Protein AF-A0A942NT98-F1 (afdb_monomer_lite)

pLDDT: mean 73.36, std 12.98, range [47.97, 95.88]

Sequence (288 aa):
MRQLLLRPIIFVTLIMSLLVLGELMAIGRLTWQNHQRIQTIQTDIGKGHRLQETIFELLQLQSKIAIHQNDPAVTAEQIQELQSHLMDLLEHHDSSEFSVPLDLQNLQNKFSQAINGDARAMIDTVDLIQDLLDQQTDEEEKLLIGVENDSQLELQLAVILPLLLIWIGQYFFRNNVLEPLEALRVLLSGLAEGVKQPIQLSSPDPIINDLFERYNHLVEHLIELEQTHLNYTSRLESQVRQTSHKLLEQSQRLAKAERLAALTEMAASTAHELRNPLAVIQAALENM

Foldseek 3Di:
DVVVQCVVVCVLVVVLVVLVVVLVVLVVVVVVVVVVVVVVVVVLVVVLVVLVVVVVVLVVLVVVCVVVVPPVVPLPVSVVVSLVVLVVVVVPDDCVVAPDRDPVVLLSVLVVVVSVPPPVSVVVNVVVVVVSSVVRVVVVVVVVVVVVVVVVVSVCSSVVSVVVSVVSVVVCCCQQPVPLVVVVVVVVVCVVVVNLDQDPDDGPRSVSVVVSVVSNVVSVVVVVVVVVVVVVVVVVVVVVVVVVVVVVVVVVVVVVVVVVVVVVVVVVVVVVVVVVVVVVVVVVVVVD

Structure (mmCIF, N/CA/C/O backbone):
data_AF-A0A942NT98-F1
#
_entry.id   AF-A0A942NT98-F1
#
loop_
_atom_site.group_PDB
_atom_site.id
_atom_site.type_symbol
_atom_site.label_atom_id
_atom_site.label_alt_id
_atom_site.label_comp_id
_atom_site.label_asym_id
_atom_site.label_entity_id
_atom_site.label_seq_id
_atom_site.pdbx_PDB_ins_code
_atom_site.Cartn_x
_atom_site.Cartn_y
_atom_site.Cartn_z
_atom_site.occupancy
_atom_site.B_iso_or_equiv
_atom_site.auth_seq_id
_atom_site.auth_comp_id
_atom_site.auth_asym_id
_atom_site.auth_atom_id
_atom_site.pdbx_PDB_model_num
ATOM 1 N N . MET A 1 1 ? 10.784 -8.701 19.872 1.00 47.97 1 MET A N 1
ATOM 2 C CA . MET A 1 1 ? 9.461 -9.115 19.342 1.00 47.97 1 MET A CA 1
ATOM 3 C C . MET A 1 1 ? 8.856 -8.170 18.287 1.00 47.97 1 MET A C 1
ATOM 5 O O . MET A 1 1 ? 7.938 -8.595 17.607 1.00 47.97 1 MET A O 1
ATOM 9 N N . ARG A 1 2 ? 9.373 -6.947 18.047 1.00 48.22 2 ARG A N 1
ATOM 10 C CA . ARG A 1 2 ? 8.847 -6.031 17.001 1.00 48.22 2 ARG A CA 1
ATOM 11 C C . ARG A 1 2 ? 9.038 -6.490 15.540 1.00 48.22 2 ARG A C 1
ATOM 13 O O . ARG A 1 2 ? 8.315 -6.026 14.674 1.00 48.22 2 ARG A O 1
ATOM 20 N N . GLN A 1 3 ? 9.969 -7.406 15.257 1.00 50.16 3 GLN A N 1
ATOM 21 C CA . GLN A 1 3 ? 10.295 -7.829 13.881 1.00 50.16 3 GLN A CA 1
ATOM 22 C C . GLN A 1 3 ? 9.343 -8.885 13.286 1.00 50.16 3 GLN A C 1
ATOM 24 O O . GLN A 1 3 ? 9.381 -9.132 12.085 1.00 50.16 3 GLN A O 1
ATOM 29 N N . LEU A 1 4 ? 8.481 -9.507 14.099 1.00 48.78 4 LEU A N 1
ATOM 30 C CA . LEU A 1 4 ? 7.467 -10.452 13.608 1.00 48.78 4 LEU A CA 1
ATOM 31 C C . LEU A 1 4 ? 6.163 -9.747 13.202 1.00 48.78 4 LEU A C 1
ATOM 33 O O . LEU A 1 4 ? 5.438 -10.262 12.358 1.00 48.78 4 LEU A O 1
ATOM 37 N N . LEU A 1 5 ? 5.912 -8.552 13.751 1.00 50.50 5 LEU A N 1
ATOM 38 C CA . LEU A 1 5 ? 4.632 -7.839 13.659 1.00 50.50 5 LEU A CA 1
ATOM 39 C C . LEU A 1 5 ? 4.415 -7.078 12.345 1.00 50.50 5 LEU A C 1
ATOM 41 O O . LEU A 1 5 ? 3.318 -6.620 12.073 1.00 50.50 5 LEU A O 1
ATOM 45 N N . LEU A 1 6 ? 5.453 -6.925 11.529 1.00 56.75 6 LEU A N 1
ATOM 46 C CA . LEU A 1 6 ? 5.379 -6.159 10.285 1.00 56.75 6 LEU A CA 1
ATOM 47 C C . LEU A 1 6 ? 5.611 -7.029 9.048 1.00 56.75 6 LEU A C 1
ATOM 49 O O . LEU A 1 6 ? 5.709 -6.494 7.954 1.00 56.75 6 LEU A O 1
ATOM 53 N N . ARG A 1 7 ? 5.714 -8.358 9.185 1.00 64.56 7 ARG A N 1
ATOM 54 C CA . ARG A 1 7 ? 6.084 -9.244 8.067 1.00 64.56 7 ARG A CA 1
ATOM 55 C C . ARG A 1 7 ? 5.209 -9.080 6.815 1.00 64.56 7 ARG A C 1
ATOM 57 O O . ARG A 1 7 ? 5.801 -8.987 5.746 1.00 64.56 7 ARG A O 1
ATOM 64 N N . PRO A 1 8 ? 3.868 -8.989 6.902 1.00 65.62 8 PRO A N 1
ATOM 65 C CA . PRO A 1 8 ? 3.033 -8.838 5.709 1.00 65.62 8 PRO A CA 1
ATOM 66 C C . PRO A 1 8 ? 3.205 -7.460 5.059 1.00 65.62 8 PRO A C 1
ATOM 68 O O . PRO A 1 8 ? 3.390 -7.362 3.850 1.00 65.62 8 PRO A O 1
ATOM 71 N N . ILE A 1 9 ? 3.216 -6.398 5.871 1.00 68.81 9 ILE A N 1
ATOM 72 C CA . ILE A 1 9 ? 3.360 -5.017 5.395 1.00 68.81 9 ILE A CA 1
ATOM 73 C C . ILE A 1 9 ? 4.756 -4.790 4.817 1.00 68.81 9 ILE A C 1
ATOM 75 O O . ILE A 1 9 ? 4.865 -4.272 3.716 1.00 68.81 9 ILE A O 1
ATOM 79 N N . ILE A 1 10 ? 5.814 -5.216 5.514 1.00 69.19 10 ILE A N 1
ATOM 80 C CA . ILE A 1 10 ? 7.200 -5.136 5.031 1.00 69.19 10 ILE A CA 1
ATOM 81 C C . ILE A 1 10 ? 7.350 -5.917 3.736 1.00 69.19 10 ILE A C 1
ATOM 83 O O . ILE A 1 10 ? 8.013 -5.445 2.828 1.00 69.19 10 ILE A O 1
ATOM 87 N N . PHE A 1 11 ? 6.745 -7.099 3.625 1.00 71.38 11 PHE A N 1
ATOM 88 C CA . PHE A 1 11 ? 6.840 -7.888 2.404 1.00 71.38 11 PHE A CA 1
ATOM 89 C C . PHE A 1 11 ? 6.215 -7.157 1.211 1.00 71.38 11 PHE A C 1
ATOM 91 O O . PHE A 1 11 ? 6.837 -7.068 0.156 1.00 71.38 11 PHE A O 1
ATOM 98 N N . VAL A 1 12 ? 5.033 -6.563 1.389 1.00 71.56 12 VAL A N 1
ATOM 99 C CA . VAL A 1 12 ? 4.370 -5.809 0.318 1.00 71.56 12 VAL A CA 1
ATOM 100 C C . VAL A 1 12 ? 5.081 -4.494 0.022 1.00 71.56 12 VAL A C 1
ATOM 102 O O . VAL A 1 12 ? 5.281 -4.180 -1.146 1.00 71.56 12 VAL A O 1
ATOM 105 N N . THR A 1 13 ? 5.535 -3.741 1.026 1.00 75.25 13 THR A N 1
ATOM 106 C CA . THR A 1 13 ? 6.304 -2.511 0.782 1.00 75.25 13 THR A CA 1
ATOM 107 C C . THR A 1 13 ? 7.645 -2.804 0.119 1.00 75.25 13 THR A C 1
ATOM 109 O O . THR A 1 13 ? 8.069 -2.037 -0.739 1.00 75.25 13 THR A O 1
ATOM 112 N N . LEU A 1 14 ? 8.285 -3.929 0.441 1.00 80.81 14 LEU A N 1
ATOM 113 C CA . LEU A 1 14 ? 9.525 -4.375 -0.192 1.00 80.81 14 LEU A C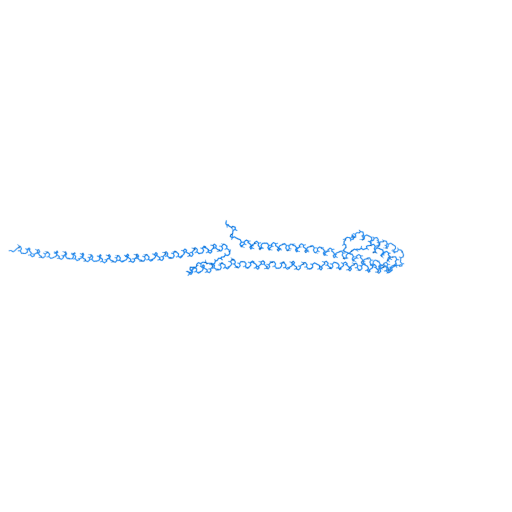A 1
ATOM 114 C C . LEU A 1 14 ? 9.275 -4.809 -1.640 1.00 80.81 14 LEU A C 1
ATOM 116 O O . LEU A 1 14 ? 10.033 -4.403 -2.514 1.00 80.81 14 LEU A O 1
ATOM 120 N N . ILE A 1 15 ? 8.183 -5.529 -1.923 1.00 80.00 15 ILE A N 1
ATOM 121 C CA . ILE A 1 15 ? 7.763 -5.849 -3.299 1.00 80.00 15 ILE A CA 1
ATOM 122 C C . ILE A 1 15 ? 7.471 -4.578 -4.098 1.00 80.00 15 ILE A C 1
ATOM 124 O O . ILE A 1 15 ? 7.988 -4.429 -5.200 1.00 80.00 15 ILE A O 1
ATOM 128 N N . MET A 1 16 ? 6.687 -3.648 -3.548 1.00 80.06 16 MET A N 1
ATOM 129 C CA . MET A 1 16 ? 6.363 -2.380 -4.210 1.00 80.06 16 MET A CA 1
ATOM 130 C C . MET A 1 16 ? 7.633 -1.554 -4.453 1.00 80.06 16 MET A C 1
ATOM 132 O O . MET A 1 16 ? 7.813 -0.996 -5.528 1.00 80.06 16 MET A O 1
ATOM 136 N N . SER A 1 17 ? 8.553 -1.514 -3.486 1.00 81.12 17 SER A N 1
ATOM 137 C CA . SER A 1 17 ? 9.817 -0.788 -3.618 1.00 81.12 17 SER A CA 1
ATOM 138 C C . SER A 1 17 ? 10.747 -1.432 -4.651 1.00 81.12 17 SER A C 1
ATOM 140 O O . SER A 1 17 ? 11.370 -0.710 -5.423 1.00 81.12 17 SER A O 1
ATOM 142 N N . LEU A 1 18 ? 10.795 -2.768 -4.721 1.00 83.00 18 LEU A N 1
ATOM 143 C CA . LEU A 1 18 ? 11.518 -3.508 -5.760 1.00 83.00 18 LEU A CA 1
ATOM 144 C C . LEU A 1 18 ? 10.931 -3.227 -7.152 1.00 83.00 18 LEU A C 1
ATOM 146 O O . LEU A 1 18 ? 11.677 -3.007 -8.101 1.00 83.00 18 LEU A O 1
ATOM 150 N N . LEU A 1 19 ? 9.601 -3.191 -7.258 1.00 80.12 19 LEU A N 1
ATOM 151 C CA . LEU A 1 19 ? 8.873 -2.862 -8.484 1.00 80.12 19 LEU A CA 1
ATOM 152 C C . LEU A 1 19 ? 9.184 -1.442 -8.975 1.00 80.12 19 LEU A C 1
ATOM 154 O O . LEU A 1 19 ? 9.534 -1.267 -10.138 1.00 80.12 19 LEU A O 1
ATOM 158 N N . VAL A 1 20 ? 9.133 -0.448 -8.083 1.00 82.94 20 VAL A N 1
ATOM 159 C CA . VAL A 1 20 ? 9.479 0.951 -8.402 1.00 82.94 20 VAL A CA 1
ATOM 160 C C . VAL A 1 20 ? 10.946 1.081 -8.821 1.00 82.94 20 VAL A C 1
ATOM 162 O O . VAL A 1 20 ? 11.269 1.812 -9.755 1.00 82.94 20 VAL A O 1
ATOM 165 N N . LEU A 1 21 ? 11.855 0.356 -8.162 1.00 83.44 21 LEU A N 1
ATOM 166 C CA . LEU A 1 21 ? 13.263 0.334 -8.559 1.00 83.44 21 LEU A CA 1
ATOM 167 C C . LEU A 1 21 ? 13.439 -0.266 -9.966 1.00 83.44 21 LEU A C 1
ATOM 169 O O . LEU A 1 21 ? 14.240 0.234 -10.756 1.00 83.44 21 LEU A O 1
ATOM 173 N N . GLY A 1 22 ? 12.663 -1.308 -10.279 1.00 79.75 22 GLY A N 1
ATOM 174 C CA . GLY A 1 22 ? 12.597 -1.919 -11.604 1.00 79.75 22 GLY A CA 1
ATOM 175 C C . GLY A 1 22 ? 12.122 -0.942 -12.681 1.00 79.75 22 GLY A C 1
ATOM 176 O O . GLY A 1 22 ? 12.755 -0.856 -13.731 1.00 79.75 22 GLY A O 1
ATOM 177 N N . GLU A 1 23 ? 11.080 -0.151 -12.405 1.00 78.88 23 GLU A N 1
ATOM 178 C CA . GLU A 1 23 ? 10.630 0.921 -13.308 1.00 78.88 23 GLU A CA 1
ATOM 179 C C . GLU A 1 23 ? 11.720 1.956 -13.565 1.00 78.88 23 GLU A C 1
ATOM 181 O O . GLU A 1 23 ? 11.989 2.300 -14.714 1.00 78.88 23 GLU A O 1
ATOM 186 N N . LEU A 1 24 ? 12.376 2.442 -12.509 1.00 80.31 24 LEU A N 1
ATOM 187 C CA . LEU A 1 24 ? 13.429 3.447 -12.643 1.00 80.31 24 LEU A CA 1
ATOM 188 C C . LEU A 1 24 ? 14.611 2.927 -13.467 1.00 80.31 24 LEU A C 1
ATOM 190 O O . LEU A 1 24 ? 15.153 3.665 -14.290 1.00 80.31 24 LEU A O 1
ATOM 194 N N . MET A 1 25 ? 14.985 1.655 -13.297 1.00 79.69 25 MET A N 1
ATOM 195 C CA . MET A 1 25 ? 15.989 1.016 -14.149 1.00 79.69 25 MET A CA 1
ATOM 196 C C . MET A 1 25 ? 15.526 0.895 -15.603 1.00 79.69 25 MET A C 1
ATOM 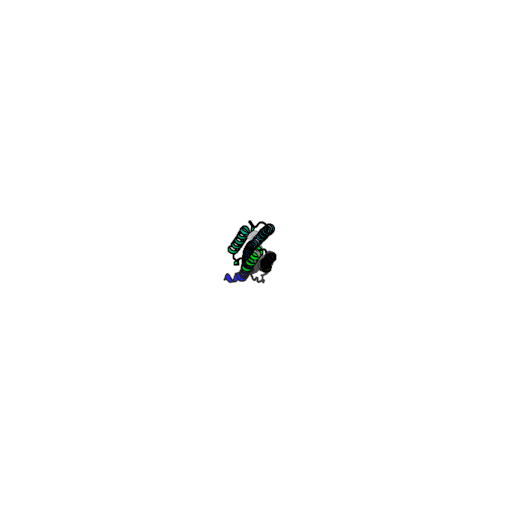198 O O . MET A 1 25 ? 16.317 1.175 -16.501 1.00 79.69 25 MET A O 1
ATOM 202 N N . ALA A 1 26 ? 14.271 0.510 -15.847 1.00 76.00 26 ALA A N 1
ATOM 203 C CA . ALA A 1 26 ? 13.724 0.396 -17.198 1.00 76.00 26 ALA A CA 1
ATOM 204 C C . ALA A 1 26 ? 13.704 1.756 -17.915 1.00 76.00 26 ALA A C 1
ATOM 206 O O . ALA A 1 26 ? 14.205 1.870 -19.031 1.00 76.00 26 ALA A O 1
ATOM 207 N N . ILE A 1 27 ? 13.222 2.808 -17.246 1.00 76.19 27 ILE A N 1
ATOM 208 C CA . ILE A 1 27 ? 13.210 4.183 -17.771 1.00 76.19 27 ILE A CA 1
ATOM 209 C C . ILE A 1 27 ? 14.640 4.691 -17.996 1.00 76.19 27 ILE A C 1
ATOM 211 O O . ILE A 1 27 ? 14.923 5.319 -19.019 1.00 76.19 27 ILE A O 1
ATOM 215 N N . GLY A 1 28 ? 15.562 4.401 -17.073 1.00 77.06 28 GLY A N 1
ATOM 216 C CA . GLY A 1 28 ? 16.974 4.767 -17.202 1.00 77.06 28 GLY A CA 1
ATOM 217 C C . GLY A 1 28 ? 17.658 4.079 -18.386 1.00 77.06 28 GLY A C 1
ATOM 218 O O . GLY A 1 28 ? 18.401 4.710 -19.136 1.00 77.06 28 GLY A O 1
ATOM 219 N N . ARG A 1 29 ? 17.363 2.794 -18.607 1.00 75.94 29 ARG A N 1
ATOM 220 C CA . ARG A 1 29 ? 17.866 2.035 -19.757 1.00 75.94 29 ARG A CA 1
ATOM 221 C C . ARG A 1 29 ? 17.295 2.568 -21.071 1.00 75.94 29 ARG A C 1
ATOM 223 O O . ARG A 1 29 ? 18.067 2.826 -21.989 1.00 75.94 29 ARG A O 1
ATOM 230 N N . LEU A 1 30 ? 15.985 2.812 -21.125 1.00 70.44 30 LEU A N 1
ATOM 231 C CA . LEU A 1 30 ? 15.293 3.392 -22.278 1.00 70.44 30 LEU A CA 1
ATOM 232 C C . LEU A 1 30 ? 15.871 4.754 -22.669 1.00 70.44 30 LEU A C 1
ATOM 234 O O . LEU A 1 30 ? 16.145 5.006 -23.838 1.00 70.44 30 LEU A O 1
ATOM 238 N N . THR A 1 31 ? 16.089 5.635 -21.694 1.00 72.38 31 THR A N 1
ATOM 239 C CA . THR A 1 31 ? 16.665 6.965 -21.945 1.00 72.38 31 THR A CA 1
ATOM 240 C C . THR A 1 31 ? 18.116 6.889 -22.413 1.00 72.38 31 THR A C 1
ATOM 242 O O . THR A 1 31 ? 18.482 7.605 -23.345 1.00 72.38 31 THR A O 1
ATOM 245 N N . TRP A 1 32 ? 18.922 5.987 -21.844 1.00 71.12 32 TRP A N 1
ATOM 246 C C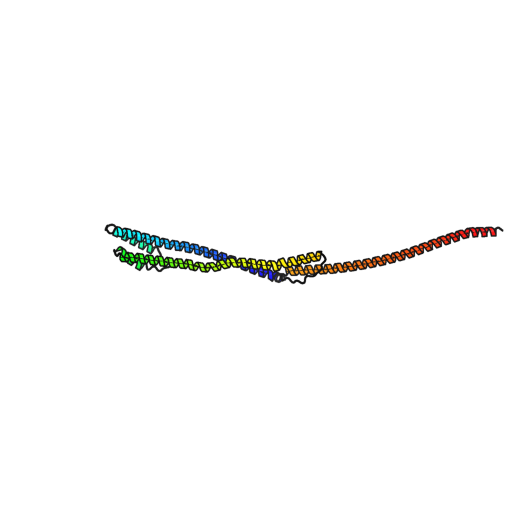A . TRP A 1 32 ? 20.291 5.739 -22.304 1.00 71.12 32 TRP A CA 1
ATOM 247 C C . TRP A 1 32 ? 20.330 5.204 -23.740 1.00 71.12 32 TRP A C 1
ATOM 249 O O . TRP A 1 32 ? 21.056 5.729 -24.583 1.00 71.12 32 TRP A O 1
ATOM 259 N N . GLN A 1 33 ? 19.518 4.190 -24.043 1.00 68.31 33 GLN A N 1
ATOM 260 C CA . GLN A 1 33 ? 19.471 3.573 -25.366 1.00 68.31 33 GLN A CA 1
ATOM 261 C C . GLN A 1 33 ? 18.907 4.532 -26.418 1.00 68.31 33 GLN A C 1
ATOM 263 O O . GLN A 1 33 ? 19.436 4.602 -27.522 1.00 68.31 33 GLN A O 1
ATOM 268 N N . ASN A 1 34 ? 17.888 5.323 -26.078 1.00 64.00 34 ASN A N 1
ATOM 269 C CA . ASN A 1 34 ? 17.338 6.336 -26.975 1.00 64.00 34 ASN A CA 1
ATOM 270 C C . ASN A 1 34 ? 18.363 7.439 -27.298 1.00 64.00 34 ASN A C 1
ATOM 272 O O . ASN A 1 34 ? 18.459 7.879 -28.440 1.00 64.00 34 ASN A O 1
ATOM 276 N N . HIS A 1 35 ? 19.186 7.849 -26.326 1.00 66.88 35 HIS A N 1
ATOM 277 C CA . HIS A 1 35 ? 20.252 8.823 -26.575 1.00 66.88 35 HIS A CA 1
ATOM 278 C C . HIS A 1 35 ? 21.329 8.280 -27.525 1.00 66.88 35 HIS A C 1
ATOM 280 O O . HIS A 1 35 ? 21.735 8.982 -28.450 1.00 66.88 35 HIS A O 1
ATOM 286 N N . GLN A 1 36 ? 21.733 7.018 -27.341 1.00 63.44 36 GLN A N 1
ATOM 287 C CA . GLN A 1 36 ? 22.663 6.337 -28.248 1.00 63.44 36 GLN A CA 1
ATOM 288 C C . GLN A 1 36 ? 22.078 6.215 -29.664 1.00 63.44 36 GLN A C 1
ATOM 290 O O . GLN A 1 36 ? 22.755 6.544 -30.631 1.00 63.44 36 GLN A O 1
ATOM 295 N N . ARG A 1 37 ? 20.793 5.847 -29.791 1.00 63.62 37 ARG A N 1
ATOM 296 C CA . ARG A 1 37 ? 20.088 5.754 -31.084 1.00 63.62 37 ARG A CA 1
ATOM 297 C C . ARG A 1 37 ? 20.101 7.072 -31.856 1.00 63.62 37 ARG A C 1
ATOM 299 O O . ARG A 1 37 ? 20.391 7.070 -33.046 1.00 63.62 37 ARG A O 1
ATOM 306 N N . ILE A 1 38 ? 19.816 8.195 -31.192 1.00 61.66 38 ILE A N 1
ATOM 307 C CA . ILE A 1 38 ? 19.819 9.516 -31.844 1.00 61.66 38 ILE A CA 1
ATOM 308 C C . ILE A 1 38 ? 21.225 9.871 -32.346 1.00 61.66 38 ILE A C 1
ATOM 310 O O . ILE A 1 38 ? 21.360 10.401 -33.445 1.00 61.66 38 ILE A O 1
ATOM 314 N N . GLN A 1 39 ? 22.268 9.548 -31.575 1.00 59.34 39 GLN A N 1
ATOM 315 C CA . GLN A 1 39 ? 23.651 9.814 -31.974 1.00 59.34 39 GLN A CA 1
ATOM 316 C C . GLN A 1 39 ? 24.100 8.951 -33.160 1.00 59.34 39 GLN A C 1
ATOM 318 O O . GLN A 1 39 ? 24.692 9.495 -34.092 1.00 59.34 39 GLN A O 1
ATOM 323 N N . THR A 1 40 ? 23.789 7.650 -33.170 1.00 59.53 40 THR A N 1
ATOM 324 C CA . THR A 1 40 ? 24.103 6.760 -34.303 1.00 59.53 40 THR A CA 1
ATOM 325 C C . THR A 1 40 ? 23.400 7.218 -35.580 1.00 59.53 40 THR A C 1
ATOM 327 O O . THR A 1 40 ? 24.059 7.434 -36.590 1.00 59.53 40 THR A O 1
ATOM 330 N N . ILE A 1 41 ? 22.095 7.502 -35.515 1.00 58.84 41 ILE A N 1
ATOM 331 C CA . ILE A 1 41 ? 21.308 7.955 -36.675 1.00 58.84 41 ILE A CA 1
ATOM 332 C C . ILE A 1 41 ? 21.817 9.301 -37.209 1.00 58.84 41 ILE A C 1
ATOM 334 O O . ILE A 1 41 ? 21.934 9.487 -38.417 1.00 58.84 41 ILE A O 1
ATOM 338 N N . GLN A 1 42 ? 22.158 10.245 -36.326 1.00 55.81 42 GLN A N 1
ATOM 339 C CA . GLN A 1 42 ? 22.686 11.544 -36.748 1.00 55.81 42 GLN A CA 1
ATOM 340 C C . GLN A 1 42 ? 24.073 11.430 -37.400 1.00 55.81 42 GLN A C 1
ATOM 342 O O . GLN A 1 42 ? 24.404 12.226 -38.280 1.00 55.81 42 GLN A O 1
ATOM 347 N N . THR A 1 43 ? 24.883 10.465 -36.965 1.00 54.53 43 THR A N 1
ATOM 348 C CA . THR A 1 43 ? 26.248 10.284 -37.467 1.00 54.53 43 THR A CA 1
ATOM 349 C C . THR A 1 43 ? 26.258 9.505 -38.783 1.00 54.53 43 THR A C 1
ATOM 351 O O . THR A 1 43 ? 26.964 9.915 -39.699 1.00 54.53 43 THR A O 1
ATOM 354 N N . ASP A 1 44 ? 25.436 8.463 -38.922 1.00 56.50 44 ASP A N 1
ATOM 355 C CA . ASP A 1 44 ? 25.417 7.612 -40.121 1.00 56.50 44 ASP A CA 1
ATOM 356 C C . ASP A 1 44 ? 24.706 8.289 -41.307 1.00 56.50 44 ASP A C 1
ATOM 358 O O . ASP A 1 44 ? 25.287 8.374 -42.389 1.00 56.50 44 ASP A O 1
ATOM 362 N N . ILE A 1 45 ? 23.557 8.951 -41.092 1.00 56.12 45 ILE A N 1
ATOM 363 C CA . ILE A 1 45 ? 22.890 9.755 -42.144 1.00 56.12 45 ILE A CA 1
ATOM 364 C C . ILE A 1 45 ? 23.803 10.894 -42.634 1.00 56.12 45 ILE A C 1
ATOM 366 O O . ILE A 1 45 ? 23.812 11.252 -43.814 1.00 56.12 45 ILE A O 1
ATOM 370 N N . GLY A 1 46 ? 24.609 11.466 -41.731 1.00 56.03 46 GLY A N 1
ATOM 371 C CA . GLY A 1 46 ? 25.583 12.503 -42.072 1.00 56.03 46 GLY A CA 1
ATOM 372 C C . GLY A 1 46 ? 26.746 12.000 -42.936 1.00 56.03 46 GLY A C 1
ATOM 373 O O . GLY A 1 46 ? 27.299 12.778 -43.714 1.00 56.03 46 GLY A O 1
ATOM 374 N N . LYS A 1 47 ? 27.112 10.718 -42.825 1.00 58.31 47 LYS A N 1
ATOM 375 C CA . LYS A 1 47 ? 28.189 10.089 -43.605 1.00 58.31 47 LYS A CA 1
ATOM 376 C C . LYS A 1 47 ? 27.721 9.683 -45.001 1.00 58.31 47 LYS A C 1
ATOM 378 O O . LYS A 1 47 ? 28.401 10.013 -45.972 1.00 58.31 47 LYS A O 1
ATOM 383 N N . GLY A 1 48 ? 26.543 9.064 -45.117 1.00 58.25 48 GLY A N 1
ATOM 384 C CA . GLY A 1 48 ? 25.959 8.679 -46.409 1.00 58.25 48 GLY A CA 1
ATOM 385 C C . GLY A 1 48 ? 25.752 9.875 -47.348 1.00 58.25 48 GLY A C 1
ATOM 386 O O . GLY A 1 48 ? 26.148 9.836 -48.513 1.00 58.25 48 GLY A O 1
ATOM 387 N N . HIS A 1 49 ? 25.242 10.997 -46.826 1.00 57.94 49 HIS A N 1
ATOM 388 C CA . HIS A 1 49 ? 25.049 12.209 -47.630 1.00 57.94 49 HIS A CA 1
ATOM 389 C C . HIS A 1 49 ? 26.349 12.838 -48.135 1.00 57.94 49 HIS A C 1
ATOM 391 O O . HIS A 1 49 ? 26.381 13.337 -49.257 1.00 57.94 49 HIS A O 1
ATOM 397 N N . ARG A 1 50 ? 27.426 12.792 -47.346 1.00 61.88 50 ARG A N 1
ATOM 398 C CA . ARG A 1 50 ? 28.730 13.325 -47.760 1.00 61.88 50 ARG A CA 1
ATOM 399 C C . ARG A 1 50 ? 29.348 12.502 -48.882 1.00 61.88 50 ARG A C 1
ATOM 401 O O . ARG A 1 50 ? 29.835 13.080 -49.848 1.00 61.88 50 ARG A O 1
ATOM 408 N N . LEU A 1 51 ? 29.263 11.174 -48.790 1.00 60.94 51 LEU A N 1
ATOM 409 C CA . LEU A 1 51 ? 29.724 10.283 -49.853 1.00 60.94 51 LEU A CA 1
ATOM 410 C C . LEU A 1 51 ? 28.945 10.540 -51.155 1.00 60.94 51 LEU A C 1
ATOM 412 O O . LEU A 1 51 ? 29.544 10.691 -52.219 1.00 60.94 51 LEU A O 1
ATOM 416 N N . GLN A 1 52 ? 27.618 10.664 -51.060 1.00 60.12 52 GLN A N 1
ATOM 417 C CA . GLN A 1 52 ? 26.754 10.961 -52.202 1.00 60.12 52 GLN A CA 1
ATOM 418 C C . GLN A 1 52 ? 27.067 12.327 -52.844 1.00 60.12 52 GLN A C 1
ATOM 420 O O . GLN A 1 52 ? 27.099 12.428 -54.070 1.00 60.12 52 GLN A O 1
ATOM 425 N N . GLU A 1 53 ? 27.319 13.365 -52.040 1.00 63.09 53 GLU A N 1
ATOM 426 C CA . GLU A 1 53 ? 27.697 14.703 -52.516 1.00 63.09 53 GLU A CA 1
ATOM 427 C C . GLU A 1 53 ? 29.039 14.667 -53.259 1.00 63.09 53 GLU A C 1
ATOM 429 O O . GLU A 1 53 ? 29.125 15.125 -54.397 1.00 63.09 53 GLU A O 1
ATOM 434 N N . THR A 1 54 ? 30.048 14.008 -52.684 1.00 61.53 54 THR A N 1
ATOM 435 C CA . THR A 1 54 ? 31.366 13.833 -53.312 1.00 61.53 54 THR A CA 1
ATOM 436 C C . THR A 1 54 ? 31.282 13.066 -54.634 1.00 61.53 54 THR A C 1
ATOM 438 O O . THR A 1 54 ? 31.868 13.472 -55.637 1.00 61.53 54 THR A O 1
ATOM 441 N N . ILE A 1 55 ? 30.514 11.976 -54.681 1.00 62.66 55 ILE A N 1
ATOM 442 C CA . ILE A 1 55 ? 30.294 11.203 -55.911 1.00 62.66 55 ILE A CA 1
ATOM 443 C C . ILE A 1 55 ? 29.606 12.057 -56.980 1.00 62.66 55 ILE A C 1
ATOM 445 O O . ILE A 1 55 ? 29.999 12.033 -58.147 1.00 62.66 55 ILE A O 1
ATOM 449 N N . PHE A 1 56 ? 28.580 12.820 -56.601 1.00 64.19 56 PHE A N 1
ATOM 450 C CA . PHE A 1 56 ? 27.841 13.660 -57.538 1.00 64.19 56 PHE A CA 1
ATOM 451 C C . PHE A 1 56 ? 28.711 14.792 -58.101 1.00 64.19 56 PHE A C 1
ATOM 453 O O . PHE A 1 56 ? 28.666 15.061 -59.304 1.00 64.19 56 PHE A O 1
ATOM 460 N N . GLU A 1 57 ? 29.556 15.405 -57.270 1.00 64.88 57 GLU A N 1
ATOM 461 C CA . GLU A 1 57 ? 30.551 16.389 -57.702 1.00 64.88 57 GLU A CA 1
ATOM 462 C C . GLU A 1 57 ? 31.558 15.788 -58.693 1.00 64.88 57 GLU A C 1
ATOM 464 O O . GLU A 1 57 ? 31.830 16.396 -59.735 1.00 64.88 57 GLU A O 1
ATOM 469 N N . LEU A 1 58 ? 32.042 14.566 -58.439 1.00 61.94 58 LEU A N 1
ATOM 470 C CA . LEU A 1 58 ? 32.933 13.844 -59.355 1.00 61.94 58 LEU A CA 1
ATOM 471 C C . LEU A 1 58 ? 32.263 13.575 -60.712 1.00 61.94 58 LEU A C 1
ATOM 473 O O . LEU A 1 58 ? 32.863 13.844 -61.757 1.00 61.94 58 LEU A O 1
ATOM 477 N N . LEU A 1 59 ? 31.004 13.124 -60.723 1.00 63.16 59 LEU A N 1
ATOM 478 C CA . LEU A 1 59 ? 30.239 12.904 -61.958 1.00 63.16 59 LEU A CA 1
ATOM 479 C C . LEU A 1 59 ? 29.974 14.207 -62.719 1.00 63.16 59 LEU A C 1
ATOM 481 O O . LEU A 1 59 ? 30.040 14.244 -63.951 1.00 63.16 59 LEU A O 1
ATOM 485 N N . GLN A 1 60 ? 29.708 15.301 -62.004 1.00 65.12 60 GLN A N 1
ATOM 486 C CA . GLN A 1 60 ? 29.475 16.607 -62.609 1.00 65.12 60 GLN A CA 1
ATOM 487 C C . GLN A 1 60 ? 30.754 17.193 -63.225 1.00 65.12 60 GLN A C 1
ATOM 489 O O . GLN A 1 60 ? 30.703 17.770 -64.317 1.00 65.12 60 GLN A O 1
ATOM 494 N N . LEU A 1 61 ? 31.901 17.038 -62.561 1.00 60.88 61 LEU A N 1
ATOM 495 C CA . LEU A 1 61 ? 33.207 17.441 -63.087 1.00 60.88 61 LEU A CA 1
ATOM 496 C C . LEU A 1 61 ? 33.599 16.601 -64.306 1.00 60.88 61 LEU A C 1
ATOM 498 O O . LEU A 1 61 ? 34.003 17.157 -65.327 1.00 60.88 61 LEU A O 1
ATOM 502 N N . GLN A 1 62 ? 33.383 15.286 -64.260 1.00 58.62 62 GLN A N 1
ATOM 503 C CA . GLN A 1 62 ? 33.643 14.405 -65.397 1.00 58.62 62 GLN A CA 1
ATOM 504 C C . GLN A 1 62 ? 32.737 14.722 -66.595 1.00 58.62 62 GLN A C 1
ATOM 506 O O . GLN A 1 62 ? 33.210 14.768 -67.729 1.00 58.62 62 GLN A O 1
ATOM 511 N N . SER A 1 63 ? 31.455 15.015 -66.361 1.00 60.75 63 SER A N 1
ATOM 512 C CA . SER A 1 63 ? 30.528 15.475 -67.403 1.00 60.75 63 SER A CA 1
ATOM 513 C C . SER A 1 63 ? 31.011 16.776 -68.060 1.00 60.75 63 SER A C 1
ATOM 515 O O . SER A 1 63 ? 31.021 16.891 -69.288 1.00 60.75 63 SER A O 1
ATOM 517 N N . LYS A 1 64 ? 31.518 17.737 -67.272 1.00 62.00 64 LYS A N 1
ATOM 518 C CA . LYS A 1 64 ? 32.128 18.968 -67.808 1.00 62.00 64 LYS A CA 1
ATOM 519 C C . LYS A 1 64 ? 33.361 18.680 -68.671 1.00 62.00 64 LYS A C 1
ATOM 521 O O . LYS A 1 64 ? 33.495 19.313 -69.718 1.00 62.00 64 LYS A O 1
ATOM 526 N N . ILE A 1 65 ? 34.212 17.729 -68.278 1.00 59.94 65 ILE A N 1
ATOM 527 C CA . ILE A 1 65 ? 35.394 17.306 -69.052 1.00 59.94 65 ILE A CA 1
ATOM 528 C C . ILE A 1 65 ? 34.975 16.601 -70.350 1.00 59.94 65 ILE A C 1
ATOM 530 O O . ILE A 1 65 ? 35.506 16.913 -71.414 1.00 59.94 65 ILE A O 1
ATOM 534 N N . ALA A 1 66 ? 33.975 15.714 -70.300 1.00 59.94 66 ALA A N 1
ATOM 535 C CA . ALA A 1 66 ? 33.429 15.041 -71.481 1.00 59.94 66 ALA A CA 1
ATOM 536 C C . ALA A 1 66 ? 32.874 16.043 -72.514 1.00 59.94 66 ALA A C 1
ATOM 538 O O . ALA A 1 66 ? 33.058 15.865 -73.716 1.00 59.94 66 ALA A O 1
ATOM 539 N N . ILE A 1 67 ? 32.257 17.135 -72.050 1.00 58.91 67 ILE A N 1
ATOM 540 C CA . ILE A 1 67 ? 31.748 18.220 -72.904 1.00 58.91 67 ILE A CA 1
ATOM 541 C C . ILE A 1 67 ? 32.889 19.066 -73.510 1.00 58.91 67 ILE A C 1
ATOM 543 O O . ILE A 1 67 ? 32.736 19.591 -74.613 1.00 58.91 67 ILE A O 1
ATOM 547 N N . HIS A 1 68 ? 34.040 19.172 -72.835 1.00 55.38 68 HIS A N 1
ATOM 548 C CA . HIS A 1 68 ? 35.203 19.968 -73.264 1.00 55.38 68 HIS A CA 1
ATOM 549 C C . HIS A 1 68 ? 36.337 19.137 -73.900 1.00 55.38 68 HIS A C 1
ATOM 551 O O . HIS A 1 68 ? 37.442 19.651 -74.067 1.00 55.38 68 HIS A O 1
ATOM 557 N N . GLN A 1 69 ? 36.075 17.896 -74.339 1.00 52.75 69 GLN A N 1
ATOM 558 C CA . GLN A 1 69 ? 37.048 16.974 -74.969 1.00 52.75 69 GLN A CA 1
ATOM 559 C C . GLN A 1 69 ? 37.845 17.543 -76.165 1.00 52.75 69 GLN A C 1
ATOM 561 O O . GLN A 1 69 ? 38.816 16.929 -76.600 1.00 52.75 69 GLN A O 1
ATOM 566 N N . ASN A 1 70 ? 37.456 18.701 -76.704 1.00 50.72 70 ASN A N 1
ATOM 567 C CA . ASN A 1 70 ? 38.113 19.357 -77.835 1.00 50.72 70 ASN A CA 1
ATOM 568 C C . ASN A 1 70 ? 39.185 20.395 -77.451 1.00 50.72 70 ASN A C 1
ATOM 570 O O . ASN A 1 70 ? 39.774 20.975 -78.363 1.00 50.72 70 ASN A O 1
ATOM 574 N N . ASP A 1 71 ? 39.450 20.643 -76.162 1.00 52.94 71 ASP A N 1
ATOM 575 C CA . ASP A 1 71 ? 40.462 21.617 -75.727 1.00 52.94 71 ASP A CA 1
ATOM 576 C C . ASP A 1 71 ? 41.687 20.932 -75.072 1.00 52.94 71 ASP A C 1
ATOM 578 O O . ASP A 1 71 ? 41.693 20.652 -73.869 1.00 52.94 71 ASP A O 1
ATOM 582 N N . PRO A 1 72 ? 42.748 20.618 -75.845 1.00 52.88 72 PRO A N 1
ATOM 583 C CA . PRO A 1 72 ? 43.860 19.776 -75.394 1.00 52.88 72 PRO A CA 1
ATOM 584 C C . PRO A 1 72 ? 44.744 20.415 -74.311 1.00 52.88 72 PRO A C 1
ATOM 586 O O . PRO A 1 72 ? 45.539 19.710 -73.692 1.00 52.88 72 PRO A O 1
ATOM 589 N N . ALA A 1 73 ? 44.623 21.725 -74.068 1.00 51.41 73 ALA A N 1
ATOM 590 C CA . ALA A 1 73 ? 45.374 22.425 -73.024 1.00 51.41 73 ALA A CA 1
ATOM 591 C C . ALA A 1 73 ? 44.729 22.310 -71.631 1.00 51.41 73 ALA A C 1
ATOM 593 O O . ALA A 1 73 ? 45.404 22.522 -70.629 1.00 51.41 73 ALA A O 1
ATOM 594 N N . VAL A 1 74 ? 43.442 21.960 -71.565 1.00 52.66 74 VAL A N 1
ATOM 595 C CA . VAL A 1 74 ? 42.632 22.029 -70.340 1.00 52.66 74 VAL A CA 1
ATOM 596 C C . VAL A 1 74 ? 42.451 20.648 -69.697 1.00 52.66 74 VAL A C 1
ATOM 598 O O . VAL A 1 74 ? 42.344 20.528 -68.480 1.00 52.66 74 VAL A O 1
ATOM 601 N N . THR A 1 75 ? 42.515 19.580 -70.493 1.00 59.00 75 THR A N 1
ATOM 602 C CA . THR A 1 75 ? 42.320 18.203 -70.024 1.00 59.00 75 THR A CA 1
ATOM 603 C C . THR A 1 75 ? 43.421 17.701 -69.091 1.00 59.00 75 THR A C 1
ATOM 605 O O . THR A 1 75 ? 43.105 17.110 -68.071 1.00 59.00 75 THR A O 1
ATOM 608 N N . ALA A 1 76 ? 44.707 17.920 -69.381 1.00 58.25 76 ALA A N 1
ATOM 609 C CA . ALA A 1 76 ? 45.777 17.288 -68.596 1.00 58.25 76 ALA A CA 1
ATOM 610 C C . ALA A 1 76 ? 45.876 17.830 -67.156 1.00 58.25 76 ALA A C 1
ATOM 612 O O . ALA A 1 76 ? 46.074 17.058 -66.222 1.00 58.25 76 ALA A O 1
ATOM 613 N N . GLU A 1 77 ? 45.699 19.142 -66.974 1.00 59.75 77 GLU A N 1
ATOM 614 C CA . GLU A 1 77 ? 45.776 19.795 -65.661 1.00 59.75 77 GLU A CA 1
ATOM 615 C C . GLU A 1 77 ? 44.541 19.475 -64.804 1.00 59.75 77 GLU A C 1
ATOM 617 O O . GLU A 1 77 ? 44.682 19.088 -63.647 1.00 59.75 77 GLU A O 1
ATOM 622 N N . GLN A 1 78 ? 43.341 19.496 -65.397 1.00 60.72 78 GLN A N 1
ATOM 623 C CA . GLN A 1 78 ? 42.095 19.136 -64.705 1.00 60.72 78 GLN A CA 1
ATOM 624 C C . GLN A 1 78 ? 42.008 17.643 -64.368 1.00 60.72 78 GLN A C 1
ATOM 626 O O . GLN A 1 78 ? 41.444 17.276 -63.341 1.00 60.72 78 GLN A O 1
ATOM 631 N N . ILE A 1 79 ? 42.580 16.769 -65.203 1.00 58.50 79 ILE A N 1
ATOM 632 C CA . ILE A 1 79 ? 42.672 15.329 -64.922 1.00 58.50 79 ILE A CA 1
ATOM 633 C C . ILE A 1 79 ? 43.611 15.071 -63.739 1.00 58.50 79 ILE A C 1
ATOM 635 O O . ILE A 1 79 ? 43.286 14.266 -62.866 1.00 58.50 79 ILE A O 1
ATOM 639 N N . GLN A 1 80 ? 44.749 15.770 -63.686 1.00 62.59 80 GLN A N 1
ATOM 640 C CA . GLN A 1 80 ? 45.684 15.682 -62.566 1.00 62.59 80 GLN A CA 1
ATOM 641 C C . GLN A 1 80 ? 45.040 16.198 -61.269 1.00 62.59 80 GLN A C 1
ATOM 643 O O . GLN A 1 80 ? 45.188 15.568 -60.222 1.00 62.59 80 GLN A O 1
ATOM 648 N N . GLU A 1 81 ? 44.290 17.302 -61.343 1.00 64.56 81 GLU A N 1
ATOM 649 C CA . GLU A 1 81 ? 43.537 17.864 -60.218 1.00 64.56 81 GLU A CA 1
ATOM 650 C C . GLU A 1 81 ? 42.467 16.879 -59.721 1.00 64.56 81 GLU A C 1
ATOM 652 O O . GLU A 1 81 ? 42.431 16.572 -58.532 1.00 64.56 81 GLU A O 1
ATOM 657 N N . LEU A 1 82 ? 41.689 16.273 -60.624 1.00 61.78 82 LEU A N 1
ATOM 658 C CA . LEU A 1 82 ? 40.655 15.284 -60.295 1.00 61.78 82 LEU A CA 1
ATOM 659 C C . LEU A 1 82 ? 41.239 14.014 -59.661 1.00 61.78 82 LEU A C 1
ATOM 661 O O . LEU A 1 82 ? 40.710 13.515 -58.669 1.00 61.78 82 LEU A O 1
ATOM 665 N N . GLN A 1 83 ? 42.348 13.502 -60.202 1.00 61.56 83 GLN A N 1
ATOM 666 C CA . GLN A 1 83 ? 43.047 12.352 -59.632 1.00 61.56 83 GLN A CA 1
ATOM 667 C C . GLN A 1 83 ? 43.623 12.682 -58.251 1.00 61.56 83 GLN A C 1
ATOM 669 O O . GLN A 1 83 ? 43.542 11.851 -57.349 1.00 61.56 83 GLN A O 1
ATOM 674 N N . SER A 1 84 ? 44.174 13.887 -58.072 1.00 66.06 84 SER A N 1
ATOM 675 C CA . SER A 1 84 ? 44.698 14.337 -56.781 1.00 66.06 84 SER A CA 1
ATOM 676 C C . SER A 1 84 ? 43.593 14.511 -55.742 1.00 66.06 84 SER A C 1
ATOM 678 O O . SER A 1 84 ? 43.774 14.097 -54.604 1.00 66.06 84 SER A O 1
ATOM 680 N N . HIS A 1 85 ? 42.429 15.025 -56.146 1.00 65.06 85 HIS A N 1
ATOM 681 C CA . HIS A 1 85 ? 41.288 15.235 -55.262 1.00 65.06 85 HIS A CA 1
ATOM 682 C C . HIS A 1 85 ? 40.653 13.906 -54.846 1.00 65.06 85 HIS A C 1
ATOM 684 O O . HIS A 1 85 ? 40.337 13.712 -53.680 1.00 65.06 85 HIS A O 1
ATOM 690 N N . LEU A 1 86 ? 40.541 12.947 -55.772 1.00 63.41 86 LEU A N 1
ATOM 691 C CA . LEU A 1 86 ? 40.091 11.589 -55.462 1.00 63.41 86 LEU A CA 1
ATOM 692 C C . LEU A 1 86 ? 41.080 10.888 -54.518 1.00 63.41 86 LEU A C 1
ATOM 694 O O . LEU A 1 86 ? 40.658 10.254 -53.557 1.00 63.41 86 LEU A O 1
ATOM 698 N N . MET A 1 87 ? 42.388 11.036 -54.750 1.00 62.00 87 MET A N 1
ATOM 699 C CA . MET A 1 87 ? 43.409 10.463 -53.870 1.00 62.00 87 MET A CA 1
ATOM 700 C C . MET A 1 87 ? 43.372 11.087 -52.470 1.00 62.00 87 MET A C 1
ATOM 702 O O . MET A 1 87 ? 43.430 10.353 -51.493 1.00 62.00 87 MET A O 1
ATOM 706 N N . ASP A 1 88 ? 43.201 12.407 -52.374 1.00 65.44 88 ASP A N 1
ATOM 707 C CA . ASP A 1 88 ? 43.069 13.134 -51.105 1.00 65.44 88 ASP A CA 1
ATOM 708 C C . ASP A 1 88 ? 41.814 12.701 -50.332 1.00 65.44 88 ASP A C 1
ATOM 710 O O . ASP A 1 88 ? 41.871 12.455 -49.127 1.00 65.44 88 ASP A O 1
ATOM 714 N N . LEU A 1 89 ? 40.695 12.513 -51.038 1.00 60.47 89 LEU A N 1
ATOM 715 C CA . LEU A 1 89 ? 39.446 12.012 -50.465 1.00 60.47 89 LEU A CA 1
ATOM 716 C C . LEU A 1 89 ? 39.573 10.573 -49.953 1.00 60.47 89 LEU A C 1
ATOM 718 O O . LEU A 1 89 ? 39.068 10.277 -48.872 1.00 60.47 89 LEU A O 1
ATOM 722 N N . LEU A 1 90 ? 40.257 9.698 -50.699 1.00 57.44 90 LEU A N 1
ATOM 723 C CA . LEU A 1 90 ? 40.489 8.302 -50.316 1.00 57.44 90 LEU A CA 1
ATOM 724 C C . LEU A 1 90 ? 41.544 8.137 -49.217 1.00 57.44 90 LEU A C 1
ATOM 726 O O . LEU A 1 90 ? 41.467 7.188 -48.445 1.00 57.44 90 LEU A O 1
ATOM 730 N N . GLU A 1 91 ? 42.528 9.031 -49.138 1.00 61.59 91 GLU A N 1
ATOM 731 C CA . GLU A 1 91 ? 43.562 9.007 -48.098 1.00 61.59 91 GLU A CA 1
ATOM 732 C C . GLU A 1 91 ? 43.027 9.543 -46.759 1.00 61.59 91 GLU A C 1
ATOM 734 O O . GLU A 1 91 ? 43.436 9.074 -45.697 1.00 61.59 91 GLU A O 1
ATOM 739 N N . HIS A 1 92 ? 42.065 10.474 -46.802 1.00 56.03 92 HIS A N 1
ATOM 740 C CA . HIS A 1 92 ? 41.415 11.026 -45.609 1.00 56.03 92 HIS A CA 1
ATOM 741 C C . HIS A 1 92 ? 40.174 10.250 -45.138 1.00 56.03 92 HIS A C 1
ATOM 743 O O . HIS A 1 92 ? 39.801 10.399 -43.973 1.00 56.03 92 HIS A O 1
ATOM 749 N N . HIS A 1 93 ? 39.534 9.438 -45.988 1.00 57.78 93 HIS A N 1
ATOM 750 C CA . HIS A 1 93 ? 38.427 8.565 -45.577 1.00 57.78 93 HIS A CA 1
ATOM 751 C C . HIS A 1 93 ? 38.930 7.153 -45.288 1.00 57.78 93 HIS A C 1
ATOM 753 O O . HIS A 1 93 ? 39.175 6.353 -46.190 1.00 57.78 93 HIS A O 1
ATOM 759 N N . ASP A 1 94 ? 39.062 6.837 -44.001 1.00 55.38 94 ASP A N 1
ATOM 760 C CA . ASP A 1 94 ? 39.440 5.506 -43.551 1.00 55.38 94 ASP A CA 1
ATOM 761 C C . ASP A 1 94 ? 38.357 4.487 -43.953 1.00 55.38 94 ASP A C 1
ATOM 763 O O . ASP A 1 94 ? 37.186 4.609 -43.591 1.00 55.38 94 ASP A O 1
ATOM 767 N N . SER A 1 95 ? 38.756 3.450 -44.692 1.00 53.09 95 SER A N 1
ATOM 768 C CA . SER A 1 95 ? 37.901 2.330 -45.126 1.00 53.09 95 SER A CA 1
ATOM 769 C C . SER A 1 95 ? 37.170 1.606 -43.981 1.00 53.09 95 SER A C 1
ATOM 771 O O . SER A 1 95 ? 36.275 0.803 -44.231 1.00 53.09 95 SER A O 1
ATOM 773 N N . SER A 1 96 ? 37.543 1.892 -42.730 1.00 51.59 96 SER A N 1
ATOM 774 C CA . SER A 1 96 ? 36.904 1.405 -41.508 1.00 51.59 96 SER A CA 1
ATOM 775 C C . SER A 1 96 ? 35.578 2.105 -41.159 1.00 51.59 96 SER A C 1
ATOM 777 O O . SER A 1 96 ? 34.842 1.601 -40.309 1.00 51.59 96 SER A O 1
ATOM 779 N N . GLU A 1 97 ? 35.248 3.235 -41.799 1.00 52.25 97 GLU A N 1
ATOM 780 C CA . GLU A 1 97 ? 34.017 3.993 -41.522 1.00 52.25 97 GLU A CA 1
ATOM 781 C C . GLU A 1 97 ? 32.779 3.510 -42.292 1.00 52.25 97 GLU A C 1
ATOM 783 O O . GLU A 1 97 ? 31.666 3.893 -41.925 1.00 52.25 97 GLU A O 1
ATOM 788 N N . PHE A 1 98 ? 32.946 2.659 -43.310 1.00 54.75 98 PHE A N 1
ATOM 789 C CA . PHE A 1 98 ? 31.850 2.127 -44.122 1.00 54.75 98 PHE A CA 1
ATOM 790 C C . PHE A 1 98 ? 31.541 0.673 -43.757 1.00 54.75 98 PHE A C 1
ATOM 792 O O . PHE A 1 98 ? 32.434 -0.155 -43.593 1.00 54.75 98 PHE A O 1
ATOM 799 N N . SER A 1 99 ? 30.253 0.338 -43.655 1.00 52.22 99 SER A N 1
ATOM 800 C CA . SER A 1 99 ? 29.807 -1.033 -43.363 1.00 52.22 99 SER A CA 1
ATOM 801 C C . SER A 1 99 ? 29.991 -1.992 -44.547 1.00 52.22 99 SER A C 1
ATOM 803 O O . SER A 1 99 ? 30.043 -3.206 -44.352 1.00 52.22 99 SER A O 1
ATOM 805 N N . VAL A 1 100 ? 30.125 -1.458 -45.766 1.00 58.12 100 VAL A N 1
ATOM 806 C CA . VAL A 1 100 ? 30.382 -2.223 -46.993 1.00 58.12 100 VAL A CA 1
ATOM 807 C C . VAL A 1 100 ? 31.885 -2.188 -47.301 1.00 58.12 100 VAL A C 1
ATOM 809 O O . VAL A 1 100 ? 32.465 -1.102 -47.329 1.00 58.12 100 VAL A O 1
ATOM 812 N N . PRO A 1 101 ? 32.546 -3.336 -47.549 1.00 57.75 101 PRO A N 1
ATOM 813 C CA . PRO A 1 101 ? 33.957 -3.358 -47.917 1.00 57.75 101 PRO A CA 1
ATOM 814 C C . PRO A 1 101 ? 34.146 -2.727 -49.303 1.00 57.75 101 PRO A C 1
ATOM 816 O O . PRO A 1 101 ? 33.916 -3.373 -50.325 1.00 57.75 101 PRO A O 1
ATOM 819 N N . LEU A 1 102 ? 34.561 -1.459 -49.346 1.00 59.72 102 LEU A N 1
ATOM 820 C CA . LEU A 1 102 ? 34.912 -0.791 -50.597 1.00 59.72 102 LEU A CA 1
ATOM 821 C C . LEU A 1 102 ? 36.212 -1.382 -51.165 1.00 59.72 102 LEU A C 1
ATOM 823 O O . LEU A 1 102 ? 37.289 -1.223 -50.588 1.00 59.72 102 LEU A O 1
ATOM 827 N N . ASP A 1 103 ? 36.136 -2.003 -52.344 1.00 65.06 103 ASP A N 1
ATOM 828 C CA . ASP A 1 103 ? 37.313 -2.332 -53.156 1.00 65.06 103 ASP A CA 1
ATOM 829 C C . ASP A 1 103 ? 37.807 -1.068 -53.881 1.00 65.06 103 ASP A C 1
ATOM 831 O O . ASP A 1 103 ? 37.564 -0.836 -55.071 1.00 65.06 103 ASP A O 1
ATOM 835 N N . LEU A 1 104 ? 38.488 -0.214 -53.113 1.00 60.84 104 LEU A N 1
ATOM 836 C CA . LEU A 1 104 ? 39.038 1.070 -53.557 1.00 60.84 104 LEU A CA 1
ATOM 837 C C . LEU A 1 104 ? 39.969 0.928 -54.768 1.00 60.84 104 LEU A C 1
ATOM 839 O O . LEU A 1 104 ? 40.065 1.827 -55.605 1.00 60.84 104 LEU A O 1
ATOM 843 N N . GLN A 1 105 ? 40.625 -0.224 -54.895 1.00 62.81 105 GLN A N 1
ATOM 844 C CA . GLN A 1 105 ? 41.594 -0.479 -55.948 1.00 62.81 105 GLN A CA 1
ATOM 845 C C . GLN A 1 105 ? 40.912 -0.747 -57.296 1.00 62.81 105 GLN A C 1
ATOM 847 O O . GLN A 1 105 ? 41.397 -0.309 -58.343 1.00 62.81 105 GLN A O 1
ATOM 852 N N . ASN A 1 106 ? 39.755 -1.410 -57.287 1.00 69.31 106 ASN A N 1
ATOM 853 C CA . ASN A 1 106 ? 38.939 -1.615 -58.483 1.00 69.31 106 ASN A CA 1
ATOM 854 C C . ASN A 1 106 ? 38.301 -0.300 -58.967 1.00 69.31 106 ASN A C 1
ATOM 856 O O . ASN A 1 106 ? 38.339 0.002 -60.164 1.00 69.31 106 ASN A O 1
ATOM 860 N N . LEU A 1 107 ? 37.816 0.531 -58.038 1.00 65.69 107 LEU A N 1
ATOM 861 C CA . LEU A 1 107 ? 37.240 1.845 -58.347 1.00 65.69 107 LEU A CA 1
ATOM 862 C C . LEU A 1 107 ? 38.285 2.778 -58.980 1.00 65.69 107 LEU A C 1
ATOM 864 O O . LEU A 1 107 ? 38.036 3.359 -60.037 1.00 65.69 107 LEU A O 1
ATOM 868 N N . GLN A 1 108 ? 39.494 2.839 -58.414 1.00 64.38 108 GLN A N 1
ATOM 869 C CA . GLN A 1 108 ? 40.596 3.645 -58.950 1.00 64.38 108 GLN A CA 1
ATOM 870 C C . GLN A 1 108 ? 41.021 3.206 -60.361 1.00 64.38 108 GLN A C 1
ATOM 872 O O . GLN A 1 108 ? 41.267 4.043 -61.238 1.00 64.38 108 GLN A O 1
ATOM 877 N N . ASN A 1 109 ? 41.080 1.894 -60.606 1.00 68.88 109 ASN A N 1
ATOM 878 C CA . ASN A 1 109 ? 41.451 1.341 -61.907 1.00 68.88 109 ASN A CA 1
ATOM 879 C C . ASN A 1 109 ? 40.395 1.640 -62.981 1.00 68.88 109 ASN A C 1
ATOM 881 O O . ASN A 1 109 ? 40.746 2.083 -64.077 1.00 68.88 109 ASN A O 1
ATOM 885 N N . LYS A 1 110 ? 39.108 1.448 -62.668 1.00 67.75 110 LYS A N 1
ATOM 886 C CA . LYS A 1 110 ? 38.004 1.735 -63.597 1.00 67.75 110 LYS A CA 1
ATOM 887 C C . LYS A 1 110 ? 37.863 3.234 -63.877 1.00 67.75 110 LYS A C 1
ATOM 889 O O . LYS A 1 110 ? 37.672 3.619 -65.028 1.00 67.75 110 LYS A O 1
ATOM 894 N N . PHE A 1 111 ? 38.070 4.084 -62.872 1.00 65.06 111 PHE A N 1
ATOM 895 C CA . PHE A 1 111 ? 38.057 5.539 -63.038 1.00 65.06 111 PHE A CA 1
ATOM 896 C C . PHE A 1 111 ? 39.210 6.030 -63.924 1.00 65.06 111 PHE A C 1
ATOM 898 O O . PHE A 1 111 ? 39.008 6.825 -64.841 1.00 65.06 111 PHE A O 1
ATOM 905 N N . SER A 1 112 ? 40.412 5.476 -63.736 1.00 65.50 112 SER A N 1
ATOM 906 C CA . SER A 1 112 ? 41.568 5.780 -64.590 1.00 65.50 112 SER A CA 1
ATOM 907 C C . SER A 1 112 ? 41.333 5.368 -66.051 1.00 65.50 112 SER A C 1
ATOM 909 O O . SER A 1 112 ? 41.794 6.041 -66.972 1.00 65.50 112 SER A O 1
ATOM 911 N N . GLN A 1 113 ? 40.596 4.280 -66.295 1.00 68.75 113 GLN A N 1
ATOM 912 C CA . GLN A 1 113 ? 40.211 3.850 -67.647 1.00 68.75 113 GLN A CA 1
ATOM 913 C C . GLN A 1 113 ? 39.127 4.752 -68.259 1.00 68.75 113 GLN A C 1
ATOM 915 O O . GLN A 1 113 ? 39.223 5.097 -69.437 1.00 68.75 113 GLN A O 1
ATOM 920 N N . ALA A 1 114 ? 38.159 5.205 -67.458 1.00 64.00 114 ALA A N 1
ATOM 921 C CA . ALA A 1 114 ? 37.112 6.133 -67.885 1.00 64.00 114 ALA A CA 1
ATOM 922 C C . ALA A 1 114 ? 37.678 7.498 -68.319 1.00 64.00 114 ALA A C 1
ATOM 924 O O . ALA A 1 114 ? 37.264 8.057 -69.334 1.00 64.00 114 ALA A O 1
ATOM 925 N N . ILE A 1 115 ? 38.675 8.012 -67.591 1.00 61.06 115 ILE A N 1
ATOM 926 C CA . ILE A 1 115 ? 39.384 9.258 -67.925 1.00 61.06 115 ILE A CA 1
ATOM 927 C C . ILE A 1 115 ? 40.153 9.140 -69.250 1.00 61.06 115 ILE A C 1
ATOM 929 O O . ILE A 1 115 ? 40.201 10.092 -70.025 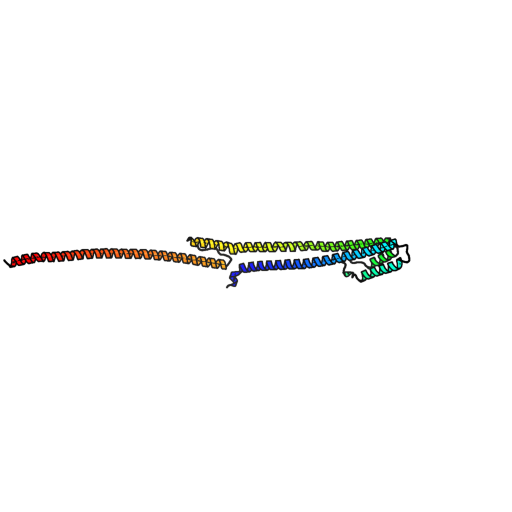1.00 61.06 115 ILE A O 1
ATOM 933 N N . ASN A 1 116 ? 40.714 7.966 -69.548 1.00 66.50 116 ASN A N 1
ATOM 934 C CA . ASN A 1 116 ? 41.472 7.708 -70.778 1.00 66.50 116 ASN A CA 1
ATOM 935 C C . ASN A 1 116 ? 40.592 7.546 -72.039 1.00 66.50 116 ASN A C 1
ATOM 937 O O . ASN A 1 116 ? 41.092 7.144 -73.091 1.00 66.50 116 ASN A O 1
ATOM 941 N N . GLY A 1 117 ? 39.299 7.881 -71.961 1.00 59.81 117 GLY A N 1
ATOM 942 C CA . GLY A 1 117 ? 38.387 7.938 -73.107 1.00 59.81 117 GLY A CA 1
ATOM 943 C C . GLY A 1 117 ? 37.547 6.680 -73.330 1.00 59.81 117 GLY A C 1
ATOM 944 O O . GLY A 1 117 ? 36.865 6.585 -74.351 1.00 59.81 117 GLY A O 1
ATOM 945 N N . ASP A 1 118 ? 37.559 5.722 -72.399 1.00 68.94 118 ASP A N 1
ATOM 946 C CA . ASP A 1 118 ? 36.671 4.562 -72.463 1.00 68.94 118 ASP A CA 1
ATOM 947 C C . ASP A 1 118 ? 35.288 4.898 -71.881 1.00 68.94 118 ASP A C 1
ATOM 949 O O . ASP A 1 118 ? 35.051 4.862 -70.672 1.00 68.94 118 ASP A O 1
ATOM 953 N N . ALA A 1 119 ? 34.346 5.212 -72.772 1.00 63.50 119 ALA A N 1
ATOM 954 C CA . ALA A 1 119 ? 32.963 5.505 -72.407 1.00 63.50 119 ALA A CA 1
ATOM 955 C C . ALA A 1 119 ? 32.247 4.326 -71.715 1.00 63.50 119 ALA A C 1
ATOM 957 O O . ALA A 1 119 ? 31.283 4.559 -70.988 1.00 63.50 119 ALA A O 1
ATOM 958 N N . ARG A 1 120 ? 32.692 3.070 -71.903 1.00 69.25 120 ARG A N 1
ATOM 959 C CA . ARG A 1 120 ? 32.131 1.918 -71.172 1.00 69.25 120 ARG A CA 1
ATOM 960 C C . ARG A 1 120 ? 32.658 1.843 -69.753 1.00 69.25 120 ARG A C 1
ATOM 962 O O . ARG A 1 120 ? 31.866 1.638 -68.844 1.00 69.25 120 ARG A O 1
ATOM 969 N N . ALA A 1 121 ? 33.954 2.077 -69.560 1.00 67.00 121 ALA A N 1
ATOM 970 C CA . ALA A 1 121 ? 34.527 2.147 -68.220 1.00 67.00 121 ALA A CA 1
ATOM 971 C C . ALA A 1 121 ? 33.840 3.231 -67.367 1.00 67.00 121 ALA A C 1
ATOM 973 O O . ALA A 1 121 ? 33.682 3.046 -66.167 1.00 67.00 121 ALA A O 1
ATOM 974 N N . MET A 1 122 ? 33.367 4.318 -67.992 1.00 62.81 122 MET A N 1
ATOM 975 C CA . MET A 1 122 ? 32.599 5.376 -67.326 1.00 62.81 122 MET A CA 1
ATOM 976 C C . MET A 1 122 ? 31.216 4.912 -66.841 1.00 62.81 122 MET A C 1
ATOM 978 O O . MET A 1 122 ? 30.836 5.201 -65.708 1.00 62.81 122 MET A O 1
ATOM 982 N N . ILE A 1 123 ? 30.474 4.175 -67.669 1.00 69.31 123 ILE A N 1
ATOM 983 C CA . ILE A 1 123 ? 29.173 3.612 -67.271 1.00 69.31 123 ILE A CA 1
ATOM 984 C C . ILE A 1 123 ? 29.380 2.585 -66.152 1.00 69.31 123 ILE A C 1
ATOM 986 O O . ILE A 1 123 ? 28.721 2.666 -65.123 1.00 69.31 123 ILE A O 1
ATOM 990 N N . ASP A 1 124 ? 30.387 1.721 -66.288 1.00 71.38 124 ASP A N 1
ATOM 991 C CA . ASP A 1 124 ? 30.738 0.731 -65.270 1.00 71.38 124 ASP A CA 1
ATOM 992 C C . ASP A 1 124 ? 31.118 1.365 -63.920 1.00 71.38 124 ASP A C 1
ATOM 994 O O . ASP A 1 124 ? 30.855 0.772 -62.875 1.00 71.38 124 ASP A O 1
ATOM 998 N N . THR A 1 125 ? 31.768 2.538 -63.909 1.00 67.06 125 THR A N 1
ATOM 999 C CA . THR A 1 125 ? 32.061 3.251 -62.653 1.00 67.06 125 THR A CA 1
ATOM 1000 C C . THR A 1 125 ? 30.809 3.813 -61.999 1.00 67.06 125 THR A C 1
ATOM 1002 O O . THR A 1 125 ? 30.700 3.750 -60.780 1.00 67.06 125 THR A O 1
ATOM 1005 N N . VAL A 1 126 ? 29.866 4.340 -62.785 1.00 69.38 126 VAL A N 1
ATOM 1006 C CA . VAL A 1 126 ? 28.599 4.873 -62.262 1.00 69.38 126 VAL A CA 1
ATOM 1007 C C . VAL A 1 126 ? 27.749 3.744 -61.693 1.00 69.38 126 VAL A C 1
ATOM 1009 O O . VAL A 1 126 ? 27.270 3.871 -60.571 1.00 69.38 126 VAL A O 1
ATOM 1012 N N . ASP A 1 127 ? 27.632 2.632 -62.420 1.00 73.31 127 ASP A N 1
ATOM 1013 C CA . ASP A 1 127 ? 26.864 1.461 -61.991 1.00 73.31 127 ASP A CA 1
ATOM 1014 C C . ASP A 1 127 ? 27.450 0.848 -60.712 1.00 73.31 127 ASP A C 1
ATOM 1016 O O . ASP A 1 127 ? 26.710 0.534 -59.784 1.00 73.31 127 ASP A O 1
ATOM 1020 N N . LEU A 1 128 ? 28.781 0.738 -60.615 1.00 71.50 128 LEU A N 1
ATOM 1021 C CA . LEU A 1 128 ? 29.445 0.236 -59.409 1.00 71.50 128 LEU A CA 1
ATOM 1022 C C . LEU A 1 128 ? 29.208 1.150 -58.201 1.00 71.50 128 LEU A C 1
ATOM 1024 O O . LEU A 1 128 ? 29.028 0.672 -57.086 1.00 71.50 128 LEU A O 1
ATOM 1028 N N . ILE A 1 129 ? 29.221 2.466 -58.411 1.00 69.38 129 ILE A N 1
ATOM 1029 C CA . ILE A 1 129 ? 28.963 3.430 -57.344 1.00 69.38 129 ILE A CA 1
ATOM 1030 C C . ILE A 1 129 ? 27.489 3.397 -56.919 1.00 69.38 129 ILE A C 1
ATOM 1032 O O . ILE A 1 129 ? 27.202 3.472 -55.727 1.00 69.38 129 ILE A O 1
ATOM 1036 N N . GLN A 1 130 ? 26.564 3.259 -57.869 1.00 71.56 130 GLN A N 1
ATOM 1037 C CA . GLN A 1 130 ? 25.140 3.142 -57.577 1.00 71.56 130 GLN A CA 1
ATOM 1038 C C . GLN A 1 130 ? 24.837 1.872 -56.770 1.00 71.56 130 GLN A C 1
ATOM 1040 O O . GLN A 1 130 ? 24.163 1.960 -55.751 1.00 71.56 130 GLN A O 1
ATOM 1045 N N . ASP A 1 131 ? 25.418 0.733 -57.154 1.00 73.69 131 ASP A N 1
ATOM 1046 C CA . ASP A 1 131 ? 25.278 -0.544 -56.438 1.00 73.69 131 ASP A CA 1
ATOM 1047 C C . ASP A 1 131 ? 25.835 -0.464 -55.004 1.00 73.69 131 ASP A C 1
ATOM 1049 O O . ASP A 1 131 ? 25.215 -0.941 -54.055 1.00 73.69 131 ASP A O 1
ATOM 1053 N N . LEU A 1 132 ? 26.968 0.224 -54.813 1.00 70.69 132 LEU A N 1
ATOM 1054 C CA . LEU A 1 132 ? 27.542 0.459 -53.484 1.00 70.69 132 LEU A CA 1
ATOM 1055 C C . LEU A 1 132 ? 26.664 1.362 -52.605 1.00 70.69 132 LEU A C 1
ATOM 1057 O O . LEU A 1 132 ? 26.528 1.094 -51.410 1.00 70.69 132 LEU A O 1
ATOM 1061 N N . LEU A 1 133 ? 26.073 2.417 -53.173 1.00 70.25 133 LEU A N 1
ATOM 1062 C CA . LEU A 1 133 ? 25.170 3.316 -52.448 1.00 70.25 133 LEU A CA 1
ATOM 1063 C C . LEU A 1 133 ? 23.859 2.616 -52.073 1.00 70.25 133 LEU A C 1
ATOM 1065 O O . LEU A 1 133 ? 23.384 2.778 -50.946 1.00 70.25 133 LEU A O 1
ATOM 1069 N N . ASP A 1 134 ? 23.308 1.811 -52.981 1.00 71.50 134 ASP A N 1
ATOM 1070 C CA . ASP A 1 134 ? 22.097 1.025 -52.734 1.00 71.50 134 ASP A CA 1
ATOM 1071 C C . ASP A 1 134 ? 22.357 -0.018 -51.634 1.00 71.50 134 ASP A C 1
ATOM 1073 O O . ASP A 1 134 ? 21.600 -0.111 -50.668 1.00 71.50 134 ASP A O 1
ATOM 1077 N N . GLN A 1 135 ? 23.490 -0.726 -51.694 1.00 71.50 135 GLN A N 1
ATOM 1078 C CA . GLN A 1 135 ? 23.868 -1.705 -50.675 1.00 71.50 135 GLN A CA 1
ATOM 1079 C C . GLN A 1 135 ? 24.135 -1.069 -49.299 1.00 71.50 135 GLN A C 1
ATOM 1081 O O . GLN A 1 135 ? 23.803 -1.664 -48.271 1.00 71.50 135 GLN A O 1
ATOM 1086 N N . GLN A 1 136 ? 24.725 0.130 -49.252 1.00 68.44 136 GLN A N 1
ATOM 1087 C CA . GLN A 1 136 ? 24.912 0.865 -48.000 1.00 68.44 136 GLN A CA 1
ATOM 1088 C C . GLN A 1 136 ? 23.566 1.309 -47.410 1.00 68.44 136 GLN A C 1
ATOM 1090 O O . GLN A 1 136 ? 23.340 1.136 -46.213 1.00 68.44 136 GLN A O 1
ATOM 1095 N N . THR A 1 137 ? 22.665 1.825 -48.251 1.00 69.50 137 THR A N 1
ATOM 1096 C CA . THR A 1 137 ? 21.323 2.263 -47.833 1.00 69.50 137 THR A CA 1
ATOM 1097 C C . THR A 1 137 ? 20.516 1.093 -47.262 1.00 69.50 137 THR A C 1
ATOM 1099 O O . THR A 1 137 ? 19.899 1.233 -46.208 1.00 69.50 137 THR A O 1
ATOM 1102 N N . ASP A 1 138 ? 20.592 -0.084 -47.889 1.00 70.75 138 ASP A N 1
ATOM 1103 C CA . ASP A 1 138 ? 19.925 -1.304 -47.421 1.00 70.75 138 ASP A CA 1
ATOM 1104 C C . ASP A 1 138 ? 20.455 -1.798 -46.061 1.00 70.75 138 ASP A C 1
ATOM 1106 O O . ASP A 1 138 ? 19.689 -2.277 -45.219 1.00 70.75 138 ASP A O 1
ATOM 1110 N N . GLU A 1 139 ? 21.767 -1.723 -45.821 1.00 68.19 139 GLU A N 1
ATOM 1111 C CA . GLU A 1 139 ? 22.356 -2.103 -44.529 1.00 68.19 139 GLU A CA 1
ATOM 1112 C C . GLU A 1 139 ? 22.013 -1.087 -43.426 1.00 68.19 139 GLU A C 1
ATOM 1114 O O . GLU A 1 139 ? 21.664 -1.488 -42.311 1.00 68.19 139 GLU A O 1
ATOM 1119 N N . GLU A 1 140 ? 22.012 0.212 -43.737 1.00 66.06 140 GLU A N 1
ATOM 1120 C CA . GLU A 1 140 ? 21.532 1.260 -42.826 1.00 66.06 140 GLU A CA 1
ATOM 1121 C C . GLU A 1 140 ? 20.037 1.076 -42.493 1.00 66.06 140 GLU A C 1
ATOM 1123 O O . GLU A 1 140 ? 19.642 1.154 -41.325 1.00 66.06 140 GLU A O 1
ATOM 1128 N N . GLU A 1 141 ? 19.200 0.733 -43.477 1.00 65.69 141 GLU A N 1
ATOM 1129 C CA . GLU A 1 141 ? 17.773 0.456 -43.276 1.00 65.69 141 GLU A CA 1
ATOM 1130 C C . GLU A 1 141 ? 17.549 -0.781 -42.387 1.00 65.69 141 GLU A C 1
ATOM 1132 O O . GLU A 1 141 ? 16.713 -0.758 -41.478 1.00 65.69 141 GLU A O 1
ATOM 1137 N N . LYS A 1 142 ? 18.343 -1.847 -42.552 1.00 66.19 142 LYS A N 1
ATOM 1138 C CA . LYS A 1 142 ? 18.285 -3.027 -41.668 1.00 66.19 142 LYS A CA 1
ATOM 1139 C C . LYS A 1 142 ? 18.650 -2.696 -40.223 1.00 66.19 142 LYS A C 1
ATOM 1141 O O . LYS A 1 142 ? 18.017 -3.231 -39.307 1.00 66.19 142 LYS A O 1
ATOM 1146 N N . LEU A 1 143 ? 19.636 -1.824 -40.003 1.00 62.78 143 LEU A N 1
ATOM 1147 C CA . LEU A 1 143 ? 19.989 -1.347 -38.663 1.00 62.78 143 LEU A CA 1
ATOM 1148 C C . LEU A 1 143 ? 18.851 -0.526 -38.041 1.00 62.78 143 LEU A C 1
ATOM 1150 O O . LEU A 1 143 ? 18.602 -0.651 -36.843 1.00 62.78 143 LEU A O 1
ATOM 1154 N N . LEU A 1 144 ? 18.103 0.240 -38.841 1.00 60.69 144 LEU A N 1
ATOM 1155 C CA . LEU A 1 144 ? 16.918 0.974 -38.384 1.00 60.69 144 LEU A CA 1
ATOM 1156 C C . LEU A 1 144 ? 15.724 0.052 -38.072 1.00 60.69 144 LEU A C 1
ATOM 1158 O O . LEU A 1 144 ? 15.014 0.285 -37.094 1.00 60.69 144 LEU A O 1
ATOM 1162 N N . ILE A 1 145 ? 15.524 -1.023 -38.841 1.00 58.47 145 ILE A N 1
ATOM 1163 C CA . ILE A 1 145 ? 14.417 -1.979 -38.644 1.00 58.47 145 ILE A CA 1
ATOM 1164 C C . ILE A 1 145 ? 14.678 -2.919 -37.455 1.00 58.47 145 ILE A C 1
ATOM 1166 O O . ILE A 1 145 ? 13.776 -3.179 -36.654 1.00 58.47 145 ILE A O 1
ATOM 1170 N N . GLY A 1 146 ? 15.916 -3.400 -37.271 1.00 52.97 146 GLY A N 1
ATOM 1171 C CA . GLY A 1 146 ? 16.289 -4.262 -36.135 1.00 52.97 146 GLY A CA 1
ATOM 1172 C C . GLY A 1 146 ? 16.077 -3.604 -34.762 1.00 52.97 146 GLY A C 1
ATOM 1173 O O . GLY A 1 146 ? 15.945 -4.280 -33.743 1.00 52.97 146 GLY A O 1
ATOM 1174 N N . VAL A 1 147 ? 15.978 -2.277 -34.751 1.00 55.69 147 VAL A N 1
ATOM 1175 C CA . VAL A 1 147 ? 15.812 -1.413 -33.581 1.00 55.69 147 VAL A CA 1
ATOM 1176 C C . VAL A 1 147 ? 14.345 -1.289 -33.124 1.00 55.69 147 VAL A C 1
ATOM 1178 O O . VAL A 1 147 ? 14.094 -0.954 -31.959 1.00 55.69 147 VAL A O 1
ATOM 1181 N N . GLU A 1 148 ? 13.368 -1.619 -33.978 1.00 55.06 148 GLU A N 1
ATOM 1182 C CA . GLU A 1 148 ? 11.934 -1.547 -33.653 1.00 55.06 148 GLU A CA 1
ATOM 1183 C C . GLU A 1 148 ? 11.472 -2.703 -32.747 1.00 55.06 148 GLU A C 1
ATOM 1185 O O . GLU A 1 148 ? 10.679 -2.501 -31.822 1.00 55.06 148 GLU A O 1
ATOM 1190 N N . ASN A 1 149 ? 12.023 -3.905 -32.947 1.00 54.22 149 ASN A N 1
ATOM 1191 C CA . ASN A 1 149 ? 11.595 -5.104 -32.220 1.00 54.22 149 ASN A CA 1
ATOM 1192 C C . ASN A 1 149 ? 12.008 -5.080 -30.731 1.00 54.22 149 ASN A C 1
ATOM 1194 O O . ASN A 1 149 ? 11.253 -5.537 -29.873 1.00 54.22 149 ASN A O 1
ATOM 1198 N N . ASP A 1 150 ? 13.154 -4.469 -30.406 1.00 58.84 150 ASP A N 1
ATOM 1199 C CA . ASP A 1 150 ? 13.609 -4.282 -29.017 1.00 58.84 150 ASP A CA 1
ATOM 1200 C C . ASP A 1 150 ? 12.782 -3.224 -28.260 1.00 58.84 150 ASP A C 1
ATOM 1202 O O . ASP A 1 150 ? 12.618 -3.305 -27.043 1.00 58.84 150 ASP A O 1
ATOM 1206 N N . SER A 1 151 ? 12.195 -2.250 -28.963 1.00 62.12 151 SER A N 1
ATOM 1207 C CA . SER A 1 151 ? 11.441 -1.160 -28.327 1.00 62.12 151 SER A CA 1
ATOM 1208 C C . SER A 1 151 ? 10.053 -1.556 -27.829 1.00 62.12 151 SER A C 1
ATOM 1210 O O . SER A 1 151 ? 9.559 -0.956 -26.873 1.00 62.12 151 SER A O 1
ATOM 1212 N N . GLN A 1 152 ? 9.408 -2.557 -28.433 1.00 67.50 152 GLN A N 1
ATOM 1213 C CA . GLN A 1 152 ? 8.048 -2.937 -28.038 1.00 67.50 152 GLN A CA 1
ATOM 1214 C C . GLN A 1 152 ? 8.000 -3.587 -26.650 1.00 67.50 152 GLN A C 1
ATOM 1216 O O . GLN A 1 152 ? 7.097 -3.286 -25.867 1.00 67.50 152 GLN A O 1
ATOM 1221 N N . LEU A 1 153 ? 8.979 -4.431 -26.314 1.00 65.81 153 LEU A N 1
ATOM 1222 C CA . LEU A 1 153 ? 9.046 -5.079 -25.000 1.00 65.81 153 LEU A CA 1
ATOM 1223 C C . LEU A 1 153 ? 9.334 -4.068 -23.886 1.00 65.81 153 LEU A C 1
ATOM 1225 O O . LEU A 1 153 ? 8.719 -4.133 -22.821 1.00 65.81 153 LEU A O 1
ATOM 1229 N N . GLU A 1 154 ? 10.214 -3.098 -24.136 1.00 68.50 154 GLU A N 1
ATOM 1230 C CA . GLU A 1 154 ? 10.532 -2.060 -23.153 1.00 68.50 154 GLU A CA 1
ATOM 1231 C C . GLU A 1 154 ? 9.337 -1.121 -22.903 1.00 68.50 154 GLU A C 1
ATOM 1233 O O . GLU A 1 154 ? 9.035 -0.809 -21.749 1.00 68.50 154 GLU A O 1
ATOM 1238 N N . LEU A 1 155 ? 8.591 -0.744 -23.952 1.00 71.69 155 LEU A N 1
ATOM 1239 C CA . LEU A 1 155 ? 7.360 0.045 -23.815 1.00 71.69 155 LEU A CA 1
ATOM 1240 C C . LEU A 1 155 ? 6.249 -0.726 -23.093 1.00 71.69 155 LEU A C 1
ATOM 1242 O O . LEU A 1 155 ? 5.558 -0.161 -22.244 1.00 71.69 155 LEU A O 1
ATOM 1246 N N . GLN A 1 156 ? 6.081 -2.018 -23.393 1.00 75.75 156 GLN A N 1
ATOM 1247 C CA . GLN A 1 156 ? 5.104 -2.858 -22.698 1.00 75.75 156 GLN A CA 1
ATOM 1248 C C . GLN A 1 156 ? 5.427 -2.968 -21.206 1.00 75.75 156 GLN A C 1
ATOM 1250 O O . GLN A 1 156 ? 4.531 -2.799 -20.379 1.00 75.75 156 GLN A O 1
ATOM 1255 N N . LEU A 1 157 ? 6.694 -3.179 -20.840 1.00 74.50 157 LEU A N 1
ATOM 1256 C CA . LEU A 1 157 ? 7.109 -3.220 -19.438 1.00 74.50 157 LEU A CA 1
ATOM 1257 C C . LEU A 1 157 ? 6.879 -1.877 -18.737 1.00 74.50 157 LEU A C 1
ATOM 1259 O O . LEU A 1 157 ? 6.347 -1.871 -17.629 1.00 74.50 157 LEU A O 1
ATOM 1263 N N . ALA A 1 158 ? 7.178 -0.753 -19.393 1.00 75.44 158 ALA A N 1
ATOM 1264 C CA . ALA A 1 158 ? 6.961 0.584 -18.837 1.00 75.44 158 ALA A CA 1
ATOM 1265 C C . ALA A 1 158 ? 5.482 0.909 -18.550 1.00 75.44 158 ALA A C 1
ATOM 1267 O O . ALA A 1 158 ? 5.202 1.763 -17.716 1.00 75.44 158 ALA A O 1
ATOM 1268 N N . VAL A 1 159 ? 4.531 0.243 -19.215 1.00 80.31 159 VAL A N 1
ATOM 1269 C CA . VAL A 1 159 ? 3.085 0.446 -18.997 1.00 80.31 159 VAL A CA 1
ATOM 1270 C C . VAL A 1 159 ? 2.479 -0.616 -18.079 1.00 80.31 159 VAL A C 1
ATOM 1272 O O . VAL A 1 159 ? 1.609 -0.309 -17.263 1.00 80.31 159 VAL A O 1
ATOM 1275 N N . ILE A 1 160 ? 2.938 -1.865 -18.170 1.00 83.19 160 ILE A N 1
ATOM 1276 C CA . ILE A 1 160 ? 2.405 -2.979 -17.375 1.00 83.19 160 ILE A CA 1
ATOM 1277 C C . ILE A 1 160 ? 2.860 -2.886 -15.914 1.00 83.19 160 ILE A C 1
ATOM 1279 O O . ILE A 1 160 ? 2.051 -3.108 -15.012 1.00 83.19 160 ILE A O 1
ATOM 1283 N N . LEU A 1 161 ? 4.126 -2.538 -15.665 1.00 81.81 161 LEU A N 1
ATOM 1284 C CA . LEU A 1 161 ? 4.695 -2.436 -14.319 1.00 81.81 161 LEU A CA 1
ATOM 1285 C C . LEU A 1 161 ? 3.973 -1.415 -13.407 1.00 81.81 161 LEU A C 1
ATOM 1287 O O . LEU A 1 161 ? 3.626 -1.800 -12.282 1.00 81.81 161 LEU A O 1
ATOM 1291 N N . PRO A 1 162 ? 3.634 -0.186 -13.859 1.00 81.56 162 PRO A N 1
ATOM 1292 C CA . PRO A 1 162 ? 2.901 0.772 -13.029 1.00 81.56 162 PRO A CA 1
ATOM 1293 C C . PRO A 1 162 ? 1.452 0.345 -12.811 1.00 81.56 162 PRO A C 1
ATOM 1295 O O . PRO A 1 162 ? 0.919 0.495 -11.710 1.00 81.56 162 PRO A O 1
ATOM 1298 N N . LEU A 1 163 ? 0.801 -0.225 -13.831 1.00 86.69 163 LEU A N 1
ATOM 1299 C CA . LEU A 1 163 ? -0.561 -0.744 -13.691 1.00 86.69 163 LEU A CA 1
ATOM 1300 C C . LEU A 1 163 ? -0.623 -1.861 -12.645 1.00 86.69 163 LEU A C 1
ATOM 1302 O O . LEU A 1 163 ? -1.535 -1.891 -11.818 1.00 86.69 163 LEU A O 1
ATOM 1306 N N . LEU A 1 164 ? 0.366 -2.754 -12.659 1.00 85.38 164 LEU A N 1
ATOM 1307 C CA . LEU A 1 164 ? 0.486 -3.849 -11.707 1.00 85.38 164 LEU A CA 1
ATOM 1308 C C . LEU A 1 164 ? 0.762 -3.324 -10.289 1.00 85.38 164 LEU A C 1
ATOM 1310 O O . LEU A 1 164 ? 0.127 -3.793 -9.344 1.00 85.38 164 LEU A O 1
ATOM 1314 N N . LEU A 1 165 ? 1.625 -2.312 -10.135 1.00 83.81 165 LEU A N 1
ATOM 1315 C CA . LEU A 1 165 ? 1.848 -1.603 -8.866 1.00 83.81 165 LEU A CA 1
ATOM 1316 C C . LEU A 1 165 ? 0.546 -1.022 -8.302 1.00 83.81 165 LEU A C 1
ATOM 1318 O O . LEU A 1 165 ? 0.221 -1.253 -7.136 1.00 83.81 165 LEU A O 1
ATOM 1322 N N . ILE A 1 166 ? -0.216 -0.295 -9.122 1.00 84.31 166 ILE A N 1
ATOM 1323 C CA . ILE A 1 166 ? -1.490 0.308 -8.707 1.00 84.31 166 ILE A CA 1
ATOM 1324 C C . ILE A 1 166 ? -2.482 -0.784 -8.301 1.00 84.31 166 ILE A C 1
ATOM 1326 O O . ILE A 1 166 ? -3.119 -0.676 -7.253 1.00 84.31 166 ILE A O 1
ATOM 1330 N N . TRP A 1 167 ? -2.580 -1.857 -9.087 1.00 88.31 167 TRP A N 1
ATOM 1331 C CA . TRP A 1 167 ? -3.493 -2.963 -8.817 1.00 88.31 167 TRP A CA 1
ATOM 1332 C C . TRP A 1 167 ? -3.160 -3.687 -7.504 1.00 88.31 167 TRP A C 1
ATOM 1334 O O . TRP A 1 167 ? -4.043 -3.867 -6.663 1.00 88.31 167 TRP A O 1
ATOM 1344 N N . ILE A 1 168 ? -1.884 -4.026 -7.278 1.00 84.69 168 ILE A N 1
ATOM 1345 C CA . ILE A 1 168 ? -1.413 -4.641 -6.025 1.00 84.69 168 ILE A CA 1
ATOM 1346 C C . ILE A 1 168 ? -1.624 -3.698 -4.843 1.00 84.69 168 ILE A C 1
ATOM 1348 O O . ILE A 1 168 ? -2.136 -4.121 -3.804 1.00 84.69 168 ILE A O 1
ATOM 1352 N N . GLY A 1 169 ? -1.258 -2.424 -4.995 1.00 82.25 169 GLY A N 1
ATOM 1353 C CA . GLY A 1 169 ? -1.413 -1.418 -3.950 1.00 82.25 169 GLY A CA 1
ATOM 1354 C C . GLY A 1 169 ? -2.873 -1.255 -3.535 1.00 82.25 169 GLY A C 1
ATOM 1355 O O . GLY A 1 169 ? -3.189 -1.304 -2.346 1.00 82.25 169 GLY A O 1
ATOM 1356 N N . GLN A 1 170 ? -3.778 -1.141 -4.507 1.00 84.62 170 GLN A N 1
ATOM 1357 C CA . GLN A 1 170 ? -5.209 -0.993 -4.258 1.00 84.62 170 GLN A CA 1
ATOM 1358 C C . GLN A 1 170 ? -5.818 -2.251 -3.628 1.00 84.62 170 GLN A C 1
ATOM 1360 O O . GLN A 1 170 ? -6.591 -2.139 -2.673 1.00 84.62 170 GLN A O 1
ATOM 1365 N N . TYR A 1 171 ? -5.451 -3.441 -4.113 1.00 85.06 171 TYR A N 1
ATOM 1366 C CA . TYR A 1 171 ? -5.888 -4.712 -3.534 1.00 85.06 171 TYR A CA 1
ATOM 1367 C C . TYR A 1 171 ? -5.444 -4.843 -2.070 1.00 85.06 171 TYR A C 1
ATOM 1369 O O . TYR A 1 171 ? -6.261 -5.109 -1.186 1.00 85.06 171 TYR A O 1
ATOM 1377 N N . PHE A 1 172 ? -4.163 -4.581 -1.795 1.00 81.25 172 PHE A N 1
ATOM 1378 C CA . PHE A 1 172 ? -3.601 -4.684 -0.454 1.00 81.25 172 PHE A CA 1
ATOM 1379 C C . PHE A 1 172 ? -4.215 -3.668 0.512 1.00 81.25 172 PHE A C 1
ATOM 1381 O O . PHE A 1 172 ? -4.614 -4.045 1.615 1.00 81.25 172 PHE A O 1
ATOM 1388 N N . PHE A 1 173 ? -4.318 -2.400 0.105 1.00 79.00 173 PHE A N 1
ATOM 1389 C CA . PHE A 1 173 ? -4.834 -1.326 0.955 1.00 79.00 173 PHE A CA 1
ATOM 1390 C C . PHE A 1 173 ? -6.303 -1.550 1.322 1.00 79.00 173 PHE A C 1
ATOM 1392 O O . PHE A 1 173 ? -6.703 -1.366 2.474 1.00 79.00 173 PHE A O 1
ATOM 1399 N N . ARG A 1 174 ? -7.106 -2.020 0.361 1.00 79.38 174 ARG A N 1
ATOM 1400 C CA . ARG A 1 174 ? -8.521 -2.311 0.594 1.00 79.38 174 ARG A CA 1
ATOM 1401 C C . ARG A 1 174 ? -8.710 -3.450 1.599 1.00 79.38 174 ARG A C 1
ATOM 1403 O O . ARG A 1 174 ? -9.488 -3.292 2.533 1.00 79.38 174 ARG A O 1
ATOM 1410 N N . ASN A 1 175 ? -7.972 -4.547 1.433 1.00 75.38 175 ASN A N 1
ATOM 1411 C CA . ASN A 1 175 ? -8.170 -5.761 2.227 1.00 75.38 175 ASN A CA 1
ATOM 1412 C C . ASN A 1 175 ? -7.456 -5.740 3.592 1.00 75.38 175 ASN A C 1
ATOM 1414 O O . ASN A 1 175 ? -7.873 -6.449 4.502 1.00 75.38 175 ASN A O 1
ATOM 1418 N N . ASN A 1 176 ? -6.369 -4.973 3.748 1.00 73.75 176 ASN A N 1
ATOM 1419 C CA . ASN A 1 176 ? -5.618 -4.918 5.013 1.00 73.75 176 ASN A CA 1
ATOM 1420 C C . ASN A 1 176 ? -5.937 -3.688 5.868 1.00 73.75 176 ASN A C 1
ATOM 1422 O O . ASN A 1 176 ? -5.743 -3.750 7.076 1.00 73.75 176 ASN A O 1
ATOM 1426 N N . VAL A 1 177 ? -6.413 -2.584 5.278 1.00 76.44 177 VAL A N 1
ATOM 1427 C CA . VAL A 1 177 ? -6.631 -1.327 6.018 1.00 76.44 177 VAL A CA 1
ATOM 1428 C C . VAL A 1 177 ? -8.100 -0.929 6.042 1.00 76.44 177 VAL A C 1
ATOM 1430 O O . VAL A 1 177 ? -8.656 -0.759 7.123 1.00 76.44 177 VAL A O 1
ATOM 1433 N N . LEU A 1 178 ? -8.748 -0.786 4.879 1.00 78.38 178 LEU A N 1
ATOM 1434 C CA . LEU A 1 178 ? -10.124 -0.269 4.841 1.00 78.38 178 LEU A CA 1
ATOM 1435 C C . LEU A 1 178 ? -11.135 -1.242 5.447 1.00 78.38 178 LEU A C 1
ATOM 1437 O O . LEU A 1 178 ? -11.963 -0.830 6.254 1.00 78.38 178 LEU A O 1
ATOM 1441 N N . GLU A 1 179 ? -11.087 -2.512 5.053 1.00 81.56 179 GLU A N 1
ATOM 1442 C CA . GLU A 1 179 ? -12.080 -3.498 5.486 1.00 81.56 179 GLU A CA 1
ATOM 1443 C C . GLU A 1 179 ? -12.058 -3.745 7.007 1.00 81.56 179 GLU A C 1
ATOM 1445 O O . GLU A 1 179 ? -13.122 -3.665 7.630 1.00 81.56 179 GLU A O 1
ATOM 1450 N N . PRO A 1 180 ? -10.892 -3.926 7.665 1.00 78.62 180 PRO A N 1
ATOM 1451 C CA . PRO A 1 180 ? -10.865 -4.075 9.118 1.00 78.62 180 PRO A CA 1
ATOM 1452 C C . PRO A 1 180 ? -11.255 -2.799 9.872 1.00 78.62 180 PRO A C 1
ATOM 1454 O O . PRO A 1 180 ? -11.851 -2.880 10.947 1.00 78.62 180 PRO A O 1
ATOM 1457 N N . LEU A 1 181 ? -10.944 -1.621 9.321 1.00 82.75 181 LEU A N 1
ATOM 1458 C CA . LEU A 1 181 ? -11.329 -0.343 9.918 1.00 82.75 181 LEU A CA 1
ATOM 1459 C C . LEU A 1 181 ? -12.849 -0.149 9.879 1.00 82.75 181 LEU A C 1
ATOM 1461 O O . LEU A 1 181 ? -13.439 0.273 10.873 1.00 82.75 181 LEU A O 1
ATOM 1465 N N . GLU A 1 182 ? -13.488 -0.489 8.758 1.00 84.56 182 GLU A N 1
ATOM 1466 C CA . GLU A 1 182 ? -14.944 -0.418 8.627 1.00 84.56 182 GLU A CA 1
ATOM 1467 C C . GLU A 1 182 ? -15.626 -1.410 9.578 1.00 84.56 182 GLU A C 1
ATOM 1469 O O . GLU A 1 182 ? -16.589 -1.050 10.255 1.00 84.56 182 GLU A O 1
ATOM 1474 N N . ALA A 1 183 ? -15.081 -2.625 9.717 1.00 82.44 183 ALA A N 1
ATOM 1475 C CA . ALA A 1 183 ? -15.566 -3.594 10.697 1.00 82.44 183 ALA A CA 1
ATOM 1476 C C . ALA A 1 183 ? -15.483 -3.038 12.129 1.00 82.44 183 ALA A C 1
ATOM 1478 O O . ALA A 1 183 ? -16.471 -3.072 12.863 1.00 82.44 183 ALA A O 1
ATOM 1479 N N . LEU A 1 184 ? -14.340 -2.458 12.516 1.00 84.88 184 LEU A N 1
ATOM 1480 C CA . LEU A 1 184 ? -14.172 -1.852 13.838 1.00 84.88 184 LEU A CA 1
ATOM 1481 C C . LEU A 1 184 ? -15.135 -0.676 14.053 1.00 84.88 184 LEU A C 1
ATOM 1483 O O . LEU A 1 184 ? -15.704 -0.545 15.133 1.00 84.88 184 LEU A O 1
ATOM 1487 N N . ARG A 1 185 ? -15.354 0.157 13.029 1.00 85.38 185 ARG A N 1
ATOM 1488 C CA . ARG A 1 185 ? -16.321 1.262 13.072 1.00 85.38 185 ARG A CA 1
ATOM 1489 C C . ARG A 1 185 ? -17.729 0.747 13.359 1.00 85.38 185 ARG A C 1
ATOM 1491 O O . ARG A 1 185 ? -18.371 1.252 14.275 1.00 85.38 185 ARG A O 1
ATOM 1498 N N . VAL A 1 186 ? -18.189 -0.262 12.619 1.00 85.50 186 VAL A N 1
ATOM 1499 C CA . VAL A 1 186 ? -19.517 -0.869 12.815 1.00 85.50 186 VAL A CA 1
ATOM 1500 C C . VAL A 1 186 ? -19.652 -1.443 14.225 1.00 85.50 186 VAL A C 1
ATOM 1502 O O . VAL A 1 186 ? -20.667 -1.230 14.883 1.00 85.50 186 VAL A O 1
ATOM 1505 N N . LEU A 1 187 ? -18.615 -2.111 14.725 1.00 82.75 187 LEU A N 1
ATOM 1506 C CA . LEU A 1 187 ? -18.610 -2.716 16.056 1.00 82.75 187 LEU A CA 1
ATOM 1507 C C . LEU A 1 187 ? -18.565 -1.687 17.191 1.00 82.75 187 LEU A C 1
ATOM 1509 O O . LEU A 1 187 ? -19.211 -1.879 18.219 1.00 82.75 187 LEU A O 1
ATOM 1513 N N . LEU A 1 188 ? -17.828 -0.588 17.023 1.00 86.31 188 LEU A N 1
ATOM 1514 C CA . LEU A 1 188 ? -17.813 0.525 17.974 1.00 86.31 188 LEU A CA 1
ATOM 1515 C C . LEU A 1 188 ? -19.149 1.273 17.980 1.00 86.31 188 LEU A C 1
ATOM 1517 O O . LEU A 1 188 ? -19.637 1.628 19.051 1.00 86.31 188 LEU A O 1
ATOM 1521 N N . SER A 1 189 ? -19.763 1.473 16.810 1.00 86.50 189 SER A N 1
ATOM 1522 C CA . SER A 1 189 ? -21.121 2.016 16.710 1.00 86.50 189 SER A CA 1
ATOM 1523 C C . SER A 1 189 ? -22.137 1.099 17.392 1.00 86.50 189 SER A C 1
ATOM 1525 O O . SER A 1 189 ? -22.917 1.572 18.212 1.00 86.50 189 SER A O 1
ATOM 1527 N N . GLY A 1 190 ? -22.063 -0.214 17.155 1.00 84.38 190 GLY A N 1
ATOM 1528 C CA . GLY A 1 190 ? -22.898 -1.193 17.850 1.00 84.38 190 GLY A CA 1
ATOM 1529 C C . GLY A 1 190 ? -22.683 -1.175 19.365 1.00 84.38 190 GLY A C 1
ATOM 1530 O O . GLY A 1 190 ? -23.650 -1.199 20.122 1.00 84.38 190 GLY A O 1
ATOM 1531 N N . LEU A 1 191 ? -21.435 -1.048 19.824 1.00 86.19 191 LEU A N 1
ATOM 1532 C CA . LEU A 1 191 ? -21.120 -0.946 21.249 1.00 86.19 191 LEU A CA 1
ATOM 1533 C C . LEU A 1 191 ? -21.714 0.319 21.884 1.00 86.19 191 LEU A C 1
ATOM 1535 O O . LEU A 1 191 ? -22.229 0.251 23.000 1.00 86.19 191 LEU A O 1
ATOM 1539 N N . ALA A 1 192 ? -21.693 1.451 21.173 1.00 82.06 192 ALA A N 1
ATOM 1540 C CA . ALA A 1 192 ? -22.339 2.689 21.612 1.00 82.06 192 ALA A CA 1
ATOM 1541 C C . ALA A 1 192 ? -23.871 2.555 21.698 1.00 82.06 192 ALA A C 1
ATOM 1543 O O . ALA A 1 192 ? -24.496 3.167 22.561 1.00 82.06 192 ALA A O 1
ATOM 1544 N N . GLU A 1 193 ? -24.466 1.718 20.848 1.00 86.00 193 GLU A N 1
ATOM 1545 C CA . GLU A 1 193 ? -25.891 1.362 20.877 1.00 86.00 193 GLU A CA 1
ATOM 1546 C C . GLU A 1 193 ? -26.221 0.253 21.900 1.00 86.00 193 GLU A C 1
ATOM 1548 O O . GLU A 1 193 ? -27.384 -0.106 22.077 1.00 86.00 193 GLU A O 1
ATOM 1553 N N . GLY A 1 194 ? -25.219 -0.270 22.618 1.00 77.69 194 GLY A N 1
ATOM 1554 C CA . GLY A 1 194 ? -25.379 -1.274 23.675 1.00 77.69 194 GLY A CA 1
ATOM 1555 C C . GLY A 1 194 ? -25.198 -2.729 23.226 1.00 77.69 194 GLY A C 1
ATOM 1556 O O . GLY A 1 194 ? -25.377 -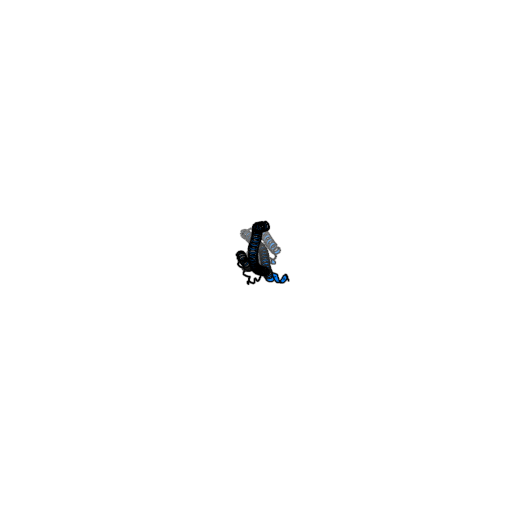3.643 24.034 1.00 77.69 194 GLY A O 1
ATOM 1557 N N . VAL A 1 195 ? -24.811 -2.975 21.973 1.00 83.19 195 VAL A N 1
ATOM 1558 C CA . VAL A 1 195 ? -24.504 -4.312 21.448 1.00 83.19 195 VAL A CA 1
ATOM 1559 C C . VAL A 1 195 ? -23.089 -4.719 21.868 1.00 83.19 195 VAL A C 1
ATOM 1561 O O . VAL A 1 195 ? -22.094 -4.226 21.343 1.00 83.19 195 VAL A O 1
ATOM 1564 N N . LYS A 1 196 ? -22.990 -5.647 22.824 1.00 80.12 196 LYS A N 1
ATOM 1565 C CA . LYS A 1 196 ? -21.723 -6.101 23.430 1.00 80.12 196 LYS A CA 1
ATOM 1566 C C . LYS A 1 196 ? -21.279 -7.437 22.834 1.00 80.12 196 LYS A C 1
ATOM 1568 O O . LYS A 1 196 ? -21.381 -8.474 23.486 1.00 80.12 196 LYS A O 1
ATOM 1573 N N . GLN A 1 197 ? -20.847 -7.427 21.574 1.00 80.44 197 GLN A N 1
ATOM 1574 C CA . GLN A 1 197 ? -20.378 -8.633 20.882 1.00 80.44 197 GLN A CA 1
ATOM 1575 C C . GLN A 1 197 ? -18.849 -8.633 20.730 1.00 80.44 197 GLN A C 1
ATOM 1577 O O . GLN A 1 197 ? -18.303 -7.672 20.192 1.00 80.44 197 GLN A O 1
ATOM 1582 N N . PRO A 1 198 ? -18.145 -9.693 21.172 1.00 77.44 198 PRO A N 1
ATOM 1583 C CA . PRO A 1 198 ? -16.708 -9.818 20.961 1.00 77.44 198 PRO A CA 1
ATOM 1584 C C . PRO A 1 198 ? -16.374 -10.158 19.500 1.00 77.44 198 PRO A C 1
ATOM 1586 O O . PRO A 1 198 ? -17.115 -10.860 18.808 1.00 77.44 198 PRO A O 1
ATOM 1589 N N . ILE A 1 199 ? -15.214 -9.692 19.051 1.00 79.56 199 ILE A N 1
ATOM 1590 C CA . ILE A 1 199 ? -14.648 -9.924 17.722 1.00 79.56 199 ILE A CA 1
ATOM 1591 C C . ILE A 1 199 ? -14.009 -11.312 17.671 1.00 79.56 199 ILE A C 1
ATOM 1593 O O . ILE A 1 199 ? -13.119 -11.615 18.464 1.00 79.56 199 ILE A O 1
ATOM 1597 N N . GLN A 1 200 ? -14.420 -12.127 16.696 1.00 72.94 200 GLN A N 1
ATOM 1598 C CA . GLN A 1 200 ? -13.781 -13.413 16.358 1.00 72.94 200 GLN A CA 1
ATOM 1599 C C . GLN A 1 200 ? -12.966 -13.354 15.055 1.00 72.94 200 GLN A C 1
ATOM 1601 O O . GLN A 1 200 ? -12.375 -14.353 14.652 1.00 72.94 200 GLN A O 1
ATOM 1606 N N . LEU A 1 201 ? -12.941 -12.206 14.371 1.00 70.62 201 LEU A N 1
ATOM 1607 C CA . LEU A 1 201 ? -12.153 -12.043 13.153 1.00 70.62 201 LEU A CA 1
ATOM 1608 C C . LEU A 1 201 ? -10.665 -11.944 13.497 1.00 70.62 201 LEU A C 1
ATOM 1610 O O . LEU A 1 201 ? -10.261 -11.108 14.300 1.00 70.62 201 LEU A O 1
ATOM 1614 N N . SER A 1 202 ? -9.850 -12.759 12.834 1.00 67.94 202 SER A N 1
ATOM 1615 C CA . SER A 1 202 ? -8.393 -12.637 12.859 1.00 67.94 202 SER A CA 1
ATOM 1616 C C . SER A 1 202 ? -7.932 -11.891 11.613 1.00 67.94 202 SER A C 1
ATOM 1618 O O . SER A 1 202 ? -8.181 -12.337 10.492 1.00 67.94 202 SER A O 1
ATOM 1620 N N . SER A 1 203 ? -7.263 -10.754 11.806 1.00 68.69 203 SER A N 1
ATOM 1621 C CA . SER A 1 203 ? -6.616 -10.036 10.707 1.00 68.69 203 SER A CA 1
ATOM 1622 C C . SER A 1 203 ? -5.189 -10.563 10.503 1.00 68.69 203 SER A C 1
ATOM 1624 O O . SER A 1 203 ? -4.492 -10.805 11.491 1.00 68.69 203 SER A O 1
ATOM 1626 N N . PRO A 1 204 ? -4.709 -10.706 9.252 1.00 67.50 204 PRO A N 1
ATOM 1627 C CA . PRO A 1 204 ? -3.298 -10.967 8.968 1.00 67.50 204 PRO A CA 1
ATOM 1628 C C . PRO A 1 204 ? -2.370 -9.858 9.481 1.00 67.50 204 PRO A C 1
ATOM 1630 O O . PRO A 1 204 ? -1.183 -10.113 9.684 1.00 67.50 204 PRO A O 1
ATOM 1633 N N . ASP A 1 205 ? -2.895 -8.639 9.663 1.00 72.12 205 ASP A N 1
ATOM 1634 C CA . ASP A 1 205 ? -2.162 -7.501 10.213 1.00 72.12 205 ASP A CA 1
ATOM 1635 C C . ASP A 1 205 ? -2.131 -7.565 11.754 1.00 72.12 205 ASP A C 1
ATOM 1637 O O . ASP A 1 205 ? -3.173 -7.428 12.405 1.00 72.12 205 ASP A O 1
ATOM 1641 N N . PRO A 1 206 ? -0.943 -7.717 12.365 1.00 74.75 206 PRO A N 1
ATOM 1642 C CA . PRO A 1 206 ? -0.794 -7.789 13.814 1.00 74.75 206 PRO A CA 1
ATOM 1643 C C . PRO A 1 206 ? -1.206 -6.512 14.553 1.00 74.75 206 PRO A C 1
ATOM 1645 O O . PRO A 1 206 ? -1.602 -6.601 15.712 1.00 74.75 206 PRO A O 1
ATOM 1648 N N . ILE A 1 207 ? -1.128 -5.336 13.917 1.00 77.31 207 ILE A N 1
ATOM 1649 C CA . ILE A 1 207 ? -1.571 -4.069 14.523 1.00 77.31 207 ILE A CA 1
ATOM 1650 C C . ILE A 1 207 ? -3.092 -4.071 14.651 1.00 77.31 207 ILE A C 1
ATOM 1652 O O . ILE A 1 207 ? -3.631 -3.769 15.713 1.00 77.31 207 ILE A O 1
ATOM 1656 N N . ILE A 1 208 ? -3.787 -4.448 13.579 1.00 80.62 208 ILE A N 1
ATOM 1657 C CA . ILE A 1 208 ? -5.245 -4.581 13.584 1.00 80.62 208 ILE A CA 1
ATOM 1658 C C . ILE A 1 208 ? -5.679 -5.668 14.573 1.00 80.62 208 ILE A C 1
ATOM 1660 O O . ILE A 1 208 ? -6.651 -5.479 15.299 1.00 80.62 208 ILE A O 1
ATOM 1664 N N . ASN A 1 209 ? -4.938 -6.775 14.654 1.00 83.19 209 ASN A N 1
ATOM 1665 C CA . ASN A 1 209 ? -5.230 -7.829 15.619 1.00 83.19 209 ASN A CA 1
ATOM 1666 C C . ASN A 1 209 ? -5.073 -7.354 17.078 1.00 83.19 209 ASN A C 1
ATOM 1668 O O . ASN A 1 209 ? -5.944 -7.632 17.895 1.00 83.19 209 ASN A O 1
ATOM 1672 N N . ASP A 1 210 ? -4.029 -6.577 17.401 1.00 84.69 210 ASP A N 1
ATOM 1673 C CA . ASP A 1 210 ? -3.874 -5.946 18.728 1.00 84.69 210 ASP A CA 1
ATOM 1674 C C . ASP A 1 210 ? -5.041 -4.990 19.037 1.00 84.69 210 ASP A C 1
ATOM 1676 O O . ASP A 1 210 ? -5.543 -4.954 20.160 1.00 84.69 210 ASP A O 1
ATOM 1680 N N . LEU A 1 211 ? -5.538 -4.249 18.039 1.00 85.31 211 LEU A N 1
ATOM 1681 C CA . LEU A 1 211 ? -6.729 -3.409 18.208 1.00 85.31 211 LEU A CA 1
ATOM 1682 C C . LEU A 1 211 ? -7.991 -4.237 18.487 1.00 85.31 211 LEU A C 1
ATOM 1684 O O . LEU A 1 211 ? -8.787 -3.849 19.344 1.00 85.31 211 LEU A O 1
ATOM 1688 N N . PHE A 1 212 ? -8.167 -5.374 17.811 1.00 86.69 212 PHE A N 1
ATOM 1689 C CA . PHE A 1 212 ? -9.280 -6.289 18.073 1.00 86.69 212 PHE A CA 1
ATOM 1690 C C . PHE A 1 212 ? -9.204 -6.899 19.475 1.00 86.69 212 PHE A C 1
ATOM 1692 O O . PHE A 1 212 ? -10.216 -6.935 20.174 1.00 86.69 212 PHE A O 1
ATOM 1699 N N . GLU A 1 213 ? -8.015 -7.295 19.936 1.00 87.75 213 GLU A N 1
ATOM 1700 C CA . GLU A 1 213 ? -7.814 -7.773 21.309 1.00 87.75 213 GLU A CA 1
ATOM 1701 C C . GLU A 1 213 ? -8.158 -6.694 22.346 1.00 87.75 213 GLU A C 1
ATOM 1703 O O . GLU A 1 213 ? -8.876 -6.964 23.311 1.00 87.75 213 GLU A O 1
ATOM 1708 N N . ARG A 1 214 ? -7.724 -5.445 22.127 1.00 86.75 214 ARG A N 1
ATOM 1709 C CA . ARG A 1 214 ? -8.065 -4.315 23.009 1.00 86.75 214 ARG A CA 1
ATOM 1710 C C . ARG A 1 214 ? -9.562 -4.030 23.043 1.00 86.75 214 ARG A C 1
ATOM 1712 O O . ARG A 1 214 ? -10.097 -3.758 24.116 1.00 86.75 214 ARG A O 1
ATOM 1719 N N . TYR A 1 215 ? -10.232 -4.083 21.893 1.00 88.88 215 TYR A N 1
ATOM 1720 C CA . TYR A 1 215 ? -11.685 -3.942 21.828 1.00 88.88 215 TYR A CA 1
ATOM 1721 C C . TYR A 1 215 ? -12.376 -5.055 22.622 1.00 88.88 215 TYR A C 1
ATOM 1723 O O . TYR A 1 215 ? -13.238 -4.766 23.448 1.00 88.88 215 TYR A O 1
ATOM 1731 N N . ASN A 1 216 ? -11.956 -6.309 22.441 1.00 89.81 216 ASN A N 1
ATOM 1732 C CA . ASN A 1 216 ? -12.527 -7.452 23.154 1.00 89.81 216 ASN A CA 1
ATOM 1733 C C . ASN A 1 216 ? -12.379 -7.314 24.670 1.00 89.81 216 ASN A C 1
ATOM 1735 O O . ASN A 1 216 ? -13.355 -7.497 25.395 1.00 89.81 216 ASN A O 1
ATOM 1739 N N . HIS A 1 217 ? -11.199 -6.909 25.141 1.00 89.94 217 HIS A N 1
ATOM 1740 C CA . HIS A 1 217 ? -10.970 -6.648 26.560 1.00 89.94 217 HIS A CA 1
ATOM 1741 C C . HIS A 1 217 ? -11.876 -5.522 27.093 1.00 89.94 217 HIS A C 1
ATOM 1743 O O . HIS A 1 217 ? -12.338 -5.569 28.231 1.00 89.94 217 HIS A O 1
ATOM 1749 N N . LEU A 1 218 ? -12.148 -4.491 26.287 1.00 89.50 218 LEU A N 1
ATOM 1750 C CA . LEU A 1 218 ? -13.059 -3.408 26.663 1.00 89.50 218 LEU A CA 1
ATOM 1751 C C . LEU A 1 218 ? -14.505 -3.914 26.771 1.00 89.50 218 LEU A C 1
ATOM 1753 O O . LEU A 1 218 ? -15.186 -3.604 27.749 1.00 89.50 218 LEU A O 1
ATOM 1757 N N . VAL A 1 219 ? -14.963 -4.718 25.807 1.00 90.94 219 VAL A N 1
ATOM 1758 C CA . VAL A 1 219 ? -16.299 -5.338 25.832 1.00 90.94 219 VAL A CA 1
ATOM 1759 C C . VAL A 1 219 ? -16.463 -6.245 27.051 1.00 90.94 219 VAL A C 1
ATOM 1761 O O . VAL A 1 219 ? -17.473 -6.144 27.746 1.00 90.94 219 VAL A O 1
ATOM 1764 N N . GLU A 1 220 ? -15.471 -7.083 27.353 1.00 90.94 220 GLU A N 1
ATOM 1765 C CA . GLU A 1 220 ? -15.477 -7.961 28.528 1.00 90.94 220 GLU A CA 1
ATOM 1766 C C . GLU A 1 220 ? -15.588 -7.158 29.831 1.00 90.94 220 GLU A C 1
ATOM 1768 O O . GLU A 1 220 ? -16.475 -7.412 30.648 1.00 90.94 220 GLU A O 1
ATOM 1773 N N . HIS A 1 221 ? -14.771 -6.113 29.977 1.00 90.62 221 HIS A N 1
ATOM 1774 C CA . HIS A 1 221 ? -14.803 -5.244 31.152 1.00 90.62 221 HIS A CA 1
ATOM 1775 C C . HIS A 1 221 ? -16.147 -4.511 31.295 1.00 90.62 221 HIS A C 1
ATOM 1777 O O . HIS A 1 221 ? -16.657 -4.348 32.403 1.00 90.62 221 HIS A O 1
ATOM 1783 N N . LEU A 1 222 ? -16.759 -4.079 30.186 1.00 89.88 222 LEU A N 1
ATOM 1784 C CA . LEU A 1 222 ? -18.087 -3.457 30.202 1.00 89.88 222 LEU A CA 1
ATOM 1785 C C . LEU A 1 222 ? -19.183 -4.428 30.655 1.00 89.88 222 LEU A C 1
ATOM 1787 O O . LEU A 1 222 ? -20.092 -4.018 31.379 1.00 89.88 222 LEU A O 1
ATOM 1791 N N . ILE A 1 223 ? -19.114 -5.692 30.230 1.00 90.31 223 ILE A N 1
ATOM 1792 C CA . ILE A 1 223 ? -20.054 -6.735 30.662 1.00 90.31 223 ILE A CA 1
ATOM 1793 C C . ILE A 1 223 ? -19.895 -6.991 32.166 1.00 90.31 223 ILE A C 1
ATOM 1795 O O . ILE A 1 223 ? -20.886 -7.016 32.896 1.00 90.31 223 ILE A O 1
ATOM 1799 N N . GLU A 1 224 ? -18.659 -7.118 32.652 1.00 92.50 224 GLU A N 1
ATOM 1800 C CA . GLU A 1 224 ? -18.378 -7.325 34.077 1.00 92.50 224 GLU A CA 1
ATOM 1801 C C . GLU A 1 224 ? -18.864 -6.149 34.942 1.00 92.50 224 GLU A C 1
ATOM 1803 O O . GLU A 1 224 ? -19.488 -6.346 35.994 1.00 92.50 224 GLU A O 1
ATOM 1808 N N . LEU A 1 225 ? -18.626 -4.916 34.486 1.00 91.88 225 LEU A N 1
ATOM 1809 C CA . LEU A 1 225 ? -19.023 -3.708 35.202 1.00 91.88 225 LEU A CA 1
ATOM 1810 C C . LEU A 1 225 ? -20.549 -3.565 35.273 1.00 91.88 225 LEU A C 1
ATOM 1812 O O . LEU A 1 225 ? -21.085 -3.231 36.331 1.00 91.88 225 LEU A O 1
ATOM 1816 N N . GLU A 1 226 ? -21.262 -3.880 34.189 1.00 90.69 226 GLU A N 1
ATOM 1817 C CA . GLU A 1 226 ? -22.727 -3.896 34.184 1.00 90.69 226 GLU A CA 1
ATOM 1818 C C . GLU A 1 226 ? -23.285 -4.969 35.125 1.00 90.69 226 GLU A C 1
ATOM 1820 O O . GLU A 1 226 ? -24.176 -4.681 35.927 1.00 90.69 226 GLU A O 1
ATOM 1825 N N . GLN A 1 227 ? -22.725 -6.181 35.101 1.00 92.88 227 GLN A N 1
ATOM 1826 C CA . GLN A 1 227 ? -23.150 -7.260 35.991 1.00 92.88 227 GLN A CA 1
ATOM 1827 C C . GLN A 1 227 ? -22.933 -6.890 37.465 1.00 92.88 227 GLN A C 1
ATOM 1829 O O . GLN A 1 227 ? -23.785 -7.142 38.324 1.00 92.88 227 GLN A O 1
ATOM 1834 N N . THR A 1 228 ? -21.801 -6.254 37.767 1.00 93.88 228 THR A N 1
ATOM 1835 C CA . THR A 1 228 ? -21.482 -5.758 39.110 1.00 93.88 228 THR A CA 1
ATOM 1836 C C . THR A 1 228 ? -22.452 -4.663 39.538 1.00 93.88 228 THR A C 1
ATOM 1838 O O . THR A 1 228 ? -22.946 -4.693 40.669 1.00 93.88 228 THR A O 1
ATOM 1841 N N . HIS A 1 229 ? -22.779 -3.738 38.632 1.00 93.38 229 HIS A N 1
ATOM 1842 C CA . HIS A 1 229 ? -23.745 -2.678 38.887 1.00 93.38 229 HIS A CA 1
ATOM 1843 C C . HIS A 1 229 ? -25.132 -3.255 39.197 1.00 93.38 229 HIS A C 1
ATOM 1845 O O . HIS A 1 229 ? -25.679 -2.953 40.254 1.00 93.38 229 HIS A O 1
ATOM 1851 N N . LEU A 1 230 ? -25.655 -4.166 38.367 1.00 93.38 230 LEU A N 1
ATOM 1852 C CA . LEU A 1 230 ? -26.953 -4.822 38.588 1.00 93.38 230 LEU A CA 1
ATOM 1853 C C . LEU A 1 230 ? -27.019 -5.552 39.938 1.00 93.38 230 LEU A C 1
ATOM 1855 O O . LEU A 1 230 ? -27.989 -5.411 40.688 1.00 93.38 230 LEU A O 1
ATOM 1859 N N . ASN A 1 231 ? -25.963 -6.292 40.284 1.00 94.81 231 ASN A N 1
ATOM 1860 C CA . ASN A 1 231 ? -25.865 -6.981 41.569 1.00 94.81 231 ASN A CA 1
ATOM 1861 C C . ASN A 1 231 ? -25.857 -6.001 42.751 1.00 94.81 231 ASN A C 1
ATOM 1863 O O . ASN A 1 231 ? -26.490 -6.258 43.780 1.00 94.81 231 ASN A O 1
ATOM 1867 N N . TYR A 1 232 ? -25.138 -4.883 42.623 1.00 93.88 232 TYR A N 1
ATOM 1868 C CA . TYR A 1 232 ? -25.094 -3.843 43.644 1.00 93.88 232 TYR A CA 1
ATOM 1869 C C . TYR A 1 232 ? -26.460 -3.172 43.821 1.00 93.88 232 TYR A C 1
ATOM 1871 O O . TYR A 1 232 ? -26.928 -3.051 44.954 1.00 93.88 232 TYR A O 1
ATOM 1879 N N . THR A 1 233 ? -27.138 -2.813 42.726 1.00 94.00 233 THR A N 1
ATOM 1880 C CA . THR A 1 233 ? -28.474 -2.202 42.769 1.00 94.00 233 THR A CA 1
ATOM 1881 C C . THR A 1 233 ? -29.487 -3.138 43.426 1.00 94.00 233 THR A C 1
ATOM 1883 O O . THR A 1 233 ? -30.184 -2.724 44.348 1.00 94.00 233 THR A O 1
ATOM 1886 N N . SER A 1 234 ? -29.501 -4.423 43.056 1.00 94.25 234 SER A N 1
ATOM 1887 C CA . SER A 1 234 ? -30.400 -5.418 43.661 1.00 94.25 234 SER A CA 1
ATOM 1888 C C . SER A 1 234 ? -30.158 -5.592 45.168 1.00 94.25 234 SER A C 1
ATOM 1890 O O . SER A 1 234 ? -31.099 -5.663 45.967 1.00 94.25 234 SER A O 1
ATOM 1892 N N . ARG A 1 235 ? -28.887 -5.604 45.592 1.00 94.94 235 ARG A N 1
ATOM 1893 C CA . ARG A 1 235 ? -28.528 -5.641 47.018 1.00 94.94 235 ARG A CA 1
ATOM 1894 C C . ARG A 1 235 ? -28.996 -4.392 47.754 1.00 94.94 235 ARG A C 1
ATOM 1896 O O . ARG A 1 235 ? -29.565 -4.516 48.839 1.00 94.94 235 ARG A O 1
ATOM 1903 N N . LEU A 1 236 ? -28.782 -3.216 47.169 1.00 95.19 236 LEU A N 1
ATOM 1904 C CA . LEU A 1 236 ? -29.194 -1.947 47.755 1.00 95.19 236 LEU A CA 1
ATOM 1905 C C . LEU A 1 236 ? -30.718 -1.884 47.912 1.00 95.19 236 LEU A C 1
ATOM 1907 O O . LEU A 1 236 ? -31.198 -1.554 48.994 1.00 95.19 236 LEU A O 1
ATOM 1911 N N . GLU A 1 237 ? -31.478 -2.277 46.889 1.00 95.19 237 GLU A N 1
ATOM 1912 C CA . GLU A 1 237 ? -32.943 -2.355 46.943 1.00 95.19 237 GLU A CA 1
ATOM 1913 C C . GLU A 1 237 ? -33.429 -3.283 48.061 1.00 95.19 237 GLU A C 1
ATOM 1915 O O . GLU A 1 237 ? -34.297 -2.910 48.857 1.00 95.19 237 GLU A O 1
ATOM 1920 N N . SER A 1 238 ? -32.837 -4.476 48.172 1.00 95.31 238 SER A N 1
ATOM 1921 C CA . SER A 1 238 ? -33.159 -5.427 49.241 1.00 95.31 238 SER A CA 1
ATOM 1922 C C . SER A 1 238 ? -32.880 -4.832 50.624 1.00 95.31 238 SER A C 1
ATOM 1924 O O . SER A 1 238 ? -33.717 -4.915 51.528 1.00 95.31 238 SER A O 1
ATOM 1926 N N . GLN A 1 239 ? -31.742 -4.156 50.788 1.00 95.12 239 GLN A N 1
ATOM 1927 C CA . GLN A 1 239 ? -31.357 -3.549 52.058 1.00 95.12 239 GLN A CA 1
ATOM 1928 C C 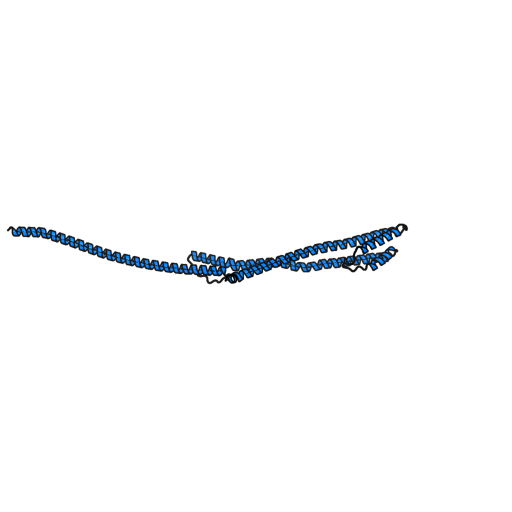. GLN A 1 239 ? -32.240 -2.353 52.433 1.00 95.12 239 GLN A C 1
ATOM 1930 O O . GLN A 1 239 ? -32.644 -2.230 53.595 1.00 95.12 239 GLN A O 1
ATOM 1935 N N . VAL A 1 240 ? -32.600 -1.506 51.466 1.00 95.88 240 VAL A N 1
ATOM 1936 C CA . VAL A 1 240 ? -33.560 -0.409 51.658 1.00 95.88 240 VAL A CA 1
ATOM 1937 C C . VAL A 1 240 ? -34.916 -0.968 52.082 1.00 95.88 240 VAL A C 1
ATOM 1939 O O . VAL A 1 240 ? -35.483 -0.505 53.073 1.00 95.88 240 VAL A O 1
ATOM 1942 N N . ARG A 1 241 ? -35.407 -2.016 51.411 1.00 95.00 241 ARG A N 1
ATOM 1943 C CA . ARG A 1 241 ? -36.682 -2.661 51.748 1.00 95.00 241 ARG A CA 1
ATOM 1944 C C . ARG A 1 241 ? -36.675 -3.254 53.156 1.00 95.00 241 ARG A C 1
ATOM 1946 O O . ARG A 1 241 ? -37.618 -3.034 53.914 1.00 95.00 241 ARG A O 1
ATOM 1953 N N . GLN A 1 242 ? -35.609 -3.958 53.537 1.00 95.44 242 GLN A N 1
ATOM 1954 C CA . GLN A 1 242 ? -35.463 -4.512 54.887 1.00 95.44 242 GLN A CA 1
ATOM 1955 C C . GLN A 1 242 ? -35.409 -3.418 55.956 1.00 95.44 242 GLN A C 1
ATOM 1957 O O . GLN A 1 242 ? -36.038 -3.544 57.006 1.00 95.44 242 GLN A O 1
ATOM 1962 N N . THR A 1 243 ? -34.669 -2.341 55.695 1.00 94.25 243 THR A N 1
ATOM 1963 C CA . THR A 1 243 ? -34.524 -1.229 56.642 1.00 94.25 243 THR A CA 1
ATOM 1964 C C . THR A 1 243 ? -35.841 -0.478 56.803 1.00 94.25 243 THR A C 1
ATOM 1966 O O . THR A 1 243 ? -36.257 -0.207 57.927 1.00 94.25 243 THR A O 1
ATOM 1969 N N . SER A 1 244 ? -36.549 -0.225 55.701 1.00 93.25 244 SER A N 1
ATOM 1970 C CA . SER A 1 244 ? -37.885 0.374 55.714 1.00 93.25 244 SER A CA 1
ATOM 1971 C C . SER A 1 244 ? -38.883 -0.484 56.501 1.00 93.25 244 SER A C 1
ATOM 1973 O O . SER A 1 244 ? -39.595 0.040 57.356 1.00 93.25 244 SER A O 1
ATOM 1975 N N . HIS A 1 245 ? -38.871 -1.809 56.309 1.00 95.38 245 HIS A N 1
ATOM 1976 C CA . HIS A 1 245 ? -39.725 -2.725 57.072 1.00 95.38 245 HIS A CA 1
ATOM 1977 C C . HIS A 1 245 ? -39.425 -2.679 58.576 1.00 95.38 245 HIS A C 1
ATOM 1979 O O . HIS A 1 245 ? -40.340 -2.579 59.392 1.00 95.38 245 HIS A O 1
ATOM 1985 N N . LYS A 1 246 ? -38.140 -2.693 58.956 1.00 94.81 246 LYS A N 1
ATOM 1986 C CA . LYS A 1 246 ? -37.723 -2.577 60.363 1.00 94.81 246 LYS A CA 1
ATOM 1987 C C . LYS A 1 246 ? -38.156 -1.249 60.985 1.00 94.81 246 LYS A C 1
ATOM 1989 O O . LYS A 1 246 ? -38.647 -1.250 62.110 1.00 94.81 246 LYS A O 1
ATOM 1994 N N . LEU A 1 247 ? -38.013 -0.136 60.263 1.00 95.06 247 LEU A N 1
ATOM 1995 C CA . LEU A 1 247 ? -38.456 1.181 60.731 1.00 95.06 247 LEU A CA 1
ATOM 1996 C C . LEU A 1 247 ? -39.976 1.236 60.918 1.00 95.06 247 LEU A C 1
ATOM 1998 O O . LEU A 1 247 ? -40.446 1.773 61.920 1.00 95.06 247 LEU A O 1
ATOM 2002 N N . LEU A 1 248 ? -40.744 0.640 60.001 1.00 95.62 248 LEU A N 1
ATOM 2003 C CA . LEU A 1 248 ? -42.199 0.552 60.121 1.00 95.62 248 LEU A CA 1
ATOM 2004 C C . LEU A 1 248 ? -42.604 -0.251 61.366 1.00 95.62 248 LEU A C 1
ATOM 2006 O O . LEU A 1 248 ? -43.434 0.206 62.151 1.00 95.62 248 LEU A O 1
ATOM 2010 N N . GLU A 1 249 ? -41.986 -1.415 61.585 1.00 95.38 249 GLU A N 1
ATOM 2011 C CA . GLU A 1 249 ? -42.225 -2.219 62.788 1.00 95.38 249 GLU A CA 1
ATOM 2012 C C . GLU A 1 249 ? -41.879 -1.453 64.071 1.00 95.38 249 GLU A C 1
ATOM 2014 O O . GLU A 1 249 ? -42.635 -1.496 65.044 1.00 95.38 249 GLU A O 1
ATOM 2019 N N . GLN A 1 250 ? -40.751 -0.736 64.091 1.00 94.56 250 GLN A N 1
ATOM 2020 C CA . GLN A 1 250 ? -40.348 0.079 65.238 1.00 94.56 250 GLN A CA 1
ATOM 2021 C C . GLN A 1 250 ? -41.339 1.217 65.500 1.00 94.56 250 GLN A C 1
ATOM 2023 O O . GLN A 1 250 ? -41.757 1.397 66.642 1.00 94.56 250 GLN A O 1
ATOM 2028 N N . SER A 1 251 ? -41.772 1.932 64.459 1.00 93.19 251 SER A N 1
ATOM 2029 C CA . SER A 1 251 ? -42.779 2.993 64.564 1.00 93.19 251 SER A CA 1
ATOM 2030 C C . SER A 1 251 ? -44.105 2.467 65.122 1.00 93.19 251 SER A C 1
ATOM 2032 O O . SER A 1 251 ? -44.662 3.056 66.046 1.00 93.19 251 SER A O 1
ATOM 2034 N N . GLN A 1 252 ? -44.575 1.308 64.649 1.00 94.50 252 GLN A N 1
ATOM 2035 C CA . GLN A 1 252 ? -45.794 0.680 65.168 1.00 94.50 252 GLN A CA 1
ATOM 2036 C C . GLN A 1 252 ? -45.664 0.287 66.646 1.00 94.50 252 GLN A C 1
ATOM 2038 O O . GLN A 1 252 ? -46.601 0.480 67.426 1.00 94.50 252 GLN A O 1
ATOM 2043 N N . ARG A 1 253 ? -44.504 -0.248 67.053 1.00 93.00 253 ARG A N 1
ATOM 2044 C CA . ARG A 1 253 ? -44.229 -0.578 68.461 1.00 93.00 253 ARG A CA 1
ATOM 2045 C C . ARG A 1 253 ? -44.186 0.674 69.337 1.00 93.00 253 ARG A C 1
ATOM 2047 O O . ARG A 1 253 ? -44.781 0.654 70.412 1.00 93.00 253 ARG A O 1
ATOM 2054 N N . LEU A 1 254 ? -43.545 1.748 68.874 1.00 94.12 254 LEU A N 1
ATOM 2055 C CA . LEU A 1 254 ? -43.490 3.034 69.577 1.00 94.12 254 LEU A CA 1
ATOM 2056 C C . LEU A 1 254 ? -44.882 3.653 69.730 1.00 94.12 254 LEU A C 1
ATOM 2058 O O . LEU A 1 254 ? -45.280 3.954 70.848 1.00 94.12 254 LEU A O 1
ATOM 2062 N N . ALA A 1 255 ? -45.674 3.720 68.657 1.00 92.69 255 ALA A N 1
ATOM 2063 C CA . ALA A 1 255 ? -47.045 4.231 68.716 1.00 92.69 255 ALA A CA 1
ATOM 2064 C C . ALA A 1 255 ? -47.927 3.428 69.691 1.00 92.69 255 ALA A C 1
ATOM 2066 O O . ALA A 1 255 ? -48.791 3.977 70.377 1.00 92.69 255 ALA A O 1
ATOM 2067 N N . LYS A 1 256 ? -47.713 2.107 69.787 1.00 91.38 256 LYS A N 1
ATOM 2068 C CA . LYS A 1 256 ? -48.400 1.266 70.776 1.00 91.38 256 LYS A CA 1
ATOM 2069 C C . LYS A 1 256 ? -47.942 1.574 72.206 1.00 91.38 256 LYS A C 1
ATOM 2071 O O . LYS A 1 256 ? -48.784 1.616 73.100 1.00 91.38 256 LYS A O 1
ATOM 2076 N N . ALA A 1 257 ? -46.644 1.788 72.419 1.00 90.94 257 ALA A N 1
ATOM 2077 C CA . ALA A 1 257 ? -46.091 2.161 73.719 1.00 90.94 257 ALA A CA 1
ATOM 2078 C C . ALA A 1 257 ? -46.587 3.543 74.180 1.00 90.94 257 ALA A C 1
ATOM 2080 O O . ALA A 1 257 ? -47.015 3.670 75.321 1.00 90.94 257 ALA A O 1
ATOM 2081 N N . GLU A 1 258 ? -46.627 4.538 73.289 1.00 89.81 258 GLU A N 1
ATOM 2082 C CA . GLU A 1 258 ? -47.179 5.872 73.569 1.00 89.81 258 GLU A CA 1
ATOM 2083 C C . GLU A 1 258 ? -48.656 5.810 73.967 1.00 89.81 258 GLU A C 1
ATOM 2085 O O . GLU A 1 258 ? -49.054 6.404 74.966 1.00 89.81 258 GLU A O 1
ATOM 2090 N N . ARG A 1 259 ? -49.475 5.036 73.241 1.00 90.00 259 ARG A N 1
ATOM 2091 C CA . ARG A 1 259 ? -50.890 4.836 73.598 1.00 90.00 259 ARG A CA 1
ATOM 2092 C C . ARG A 1 259 ? -51.056 4.215 74.982 1.00 90.00 259 ARG A C 1
ATOM 2094 O O . ARG A 1 259 ? -51.933 4.631 75.730 1.00 90.00 259 ARG A O 1
ATOM 2101 N N . LEU A 1 260 ? -50.233 3.222 75.323 1.00 91.50 260 LEU A N 1
ATOM 2102 C CA . LEU A 1 260 ? -50.253 2.608 76.651 1.00 91.50 260 LEU A CA 1
ATOM 2103 C C . LEU A 1 260 ? -49.818 3.599 77.736 1.00 91.50 260 LEU A C 1
ATOM 2105 O O . LEU A 1 260 ? -50.468 3.659 78.774 1.00 91.50 260 LEU A O 1
ATOM 2109 N N . ALA A 1 261 ? -48.779 4.398 77.480 1.00 86.75 261 ALA A N 1
ATOM 2110 C CA . ALA A 1 261 ? -48.307 5.426 78.402 1.00 86.75 261 ALA A CA 1
ATOM 2111 C C . ALA A 1 261 ? -49.384 6.495 78.669 1.00 86.75 261 ALA A C 1
ATOM 2113 O O . ALA A 1 261 ? -49.685 6.787 79.827 1.00 86.75 261 ALA A O 1
ATOM 2114 N N . ALA A 1 262 ? -50.038 7.001 77.619 1.00 86.44 262 ALA A N 1
ATOM 2115 C CA . ALA A 1 262 ? -51.144 7.951 77.742 1.00 86.44 262 ALA A CA 1
ATOM 2116 C C . ALA A 1 262 ? -52.333 7.357 78.521 1.00 86.44 262 ALA A C 1
ATOM 2118 O O . ALA A 1 262 ? -52.926 8.030 79.361 1.00 86.44 262 ALA A O 1
ATOM 2119 N N . LEU A 1 263 ? -52.656 6.074 78.304 1.00 87.94 263 LEU A N 1
ATOM 2120 C CA . LEU A 1 263 ? -53.678 5.373 79.091 1.00 87.94 263 LEU A CA 1
ATOM 2121 C C . LEU A 1 263 ? -53.281 5.244 80.566 1.00 87.94 263 LEU A C 1
ATOM 2123 O O . LEU A 1 263 ? -54.133 5.418 81.433 1.00 87.94 263 LEU A O 1
ATOM 2127 N N . THR A 1 264 ? -52.013 4.957 80.872 1.00 88.06 264 THR A N 1
ATOM 2128 C CA . THR A 1 264 ? -51.540 4.903 82.264 1.00 88.06 264 THR A CA 1
ATOM 2129 C C . THR A 1 264 ? -51.537 6.269 82.937 1.00 88.06 264 THR A C 1
ATOM 2131 O O . THR A 1 264 ? -51.909 6.357 84.103 1.00 88.06 264 THR A O 1
ATOM 2134 N N . GLU A 1 265 ? -51.175 7.332 82.217 1.00 85.56 265 GLU A N 1
ATOM 2135 C CA . GLU A 1 265 ? -51.243 8.706 82.716 1.00 85.56 265 GLU A CA 1
ATOM 2136 C C . GLU A 1 265 ? -52.694 9.107 83.006 1.00 85.56 265 GLU A C 1
ATOM 2138 O O . GLU A 1 265 ? -52.997 9.593 84.096 1.00 85.56 265 GLU A O 1
ATOM 2143 N N . MET A 1 266 ? -53.613 8.800 82.086 1.00 84.25 266 MET A N 1
ATOM 2144 C CA . MET A 1 266 ? -55.041 9.036 82.282 1.00 84.25 266 MET A CA 1
ATOM 2145 C C . MET A 1 266 ? -55.588 8.228 83.465 1.00 84.25 266 MET A C 1
ATOM 2147 O O . MET A 1 266 ? -56.281 8.784 84.310 1.00 84.25 266 MET A O 1
ATOM 2151 N N . ALA A 1 267 ? -55.232 6.945 83.591 1.00 83.19 267 ALA A N 1
ATOM 2152 C CA . ALA A 1 267 ? -55.647 6.108 84.716 1.00 83.19 267 ALA A CA 1
ATOM 2153 C C . ALA A 1 267 ? -55.106 6.622 86.060 1.00 83.19 267 ALA A C 1
ATOM 2155 O O . ALA A 1 267 ? -55.834 6.629 87.053 1.00 83.19 267 ALA A O 1
ATOM 2156 N N . ALA A 1 268 ? -53.852 7.081 86.098 1.00 82.00 268 ALA A N 1
ATOM 2157 C CA . ALA A 1 268 ? -53.257 7.690 87.282 1.00 82.00 268 ALA A CA 1
ATOM 2158 C C . ALA A 1 268 ? -53.959 9.005 87.656 1.00 82.00 268 ALA A C 1
ATOM 2160 O O . ALA A 1 268 ? -54.263 9.218 88.830 1.00 82.00 268 ALA A O 1
ATOM 2161 N N . SER A 1 269 ? -54.274 9.850 86.669 1.00 81.12 269 SER A N 1
ATOM 2162 C CA . SER A 1 269 ? -55.056 11.077 86.857 1.00 81.12 269 SER A CA 1
ATOM 2163 C C . SER A 1 269 ? -56.462 10.775 87.385 1.00 81.12 269 SER A C 1
ATOM 2165 O O . SER A 1 269 ? -56.847 11.328 88.412 1.00 81.12 269 SER A O 1
ATOM 2167 N N . THR A 1 270 ? -57.190 9.824 86.789 1.00 82.19 270 THR A N 1
ATOM 2168 C CA . THR A 1 270 ? -58.520 9.415 87.271 1.00 82.19 270 THR A CA 1
ATOM 2169 C C . THR A 1 270 ? -58.454 8.823 88.680 1.00 82.19 270 THR A C 1
ATOM 2171 O O . THR A 1 270 ? -59.290 9.140 89.518 1.00 82.19 270 THR A O 1
ATOM 2174 N N . ALA A 1 271 ? -57.448 8.001 88.995 1.00 80.81 271 ALA A N 1
ATOM 2175 C CA . ALA A 1 271 ? -57.255 7.477 90.348 1.00 80.81 271 ALA A CA 1
ATOM 2176 C C . ALA A 1 271 ? -56.988 8.600 91.365 1.00 80.81 271 ALA A C 1
ATOM 2178 O O . ALA A 1 271 ? -57.494 8.558 92.488 1.00 80.81 271 ALA A O 1
ATOM 2179 N N . HIS A 1 272 ? -56.226 9.621 90.969 1.00 81.50 272 HIS A N 1
ATOM 2180 C CA . HIS A 1 272 ? -55.975 10.801 91.790 1.00 81.50 272 HIS A CA 1
ATOM 2181 C C . HIS A 1 272 ? -57.253 11.626 92.009 1.00 81.50 272 HIS A C 1
ATOM 2183 O O . HIS A 1 272 ? -57.558 12.006 93.140 1.00 81.50 272 HIS A O 1
ATOM 2189 N N . GLU A 1 273 ? -58.044 11.828 90.955 1.00 82.50 273 GLU A N 1
ATOM 2190 C CA . GLU A 1 273 ? -59.325 12.534 91.015 1.00 82.50 273 GLU A CA 1
ATOM 2191 C C . GLU A 1 273 ? -60.404 11.770 91.779 1.00 82.50 273 GLU A C 1
ATOM 2193 O O . GLU A 1 273 ? -61.228 12.415 92.409 1.00 82.50 273 GLU A O 1
ATOM 2198 N N . LEU A 1 274 ? -60.392 10.432 91.790 1.00 79.06 274 LEU A N 1
ATOM 2199 C CA . LEU A 1 274 ? -61.276 9.607 92.625 1.00 79.06 274 LEU A CA 1
ATOM 2200 C C . LEU A 1 274 ? -60.863 9.627 94.100 1.00 79.06 274 LEU A C 1
ATOM 2202 O O . LEU A 1 274 ? -61.717 9.555 94.987 1.00 79.06 274 LEU A O 1
ATOM 2206 N N . ARG A 1 275 ? -59.561 9.754 94.386 1.00 67.31 275 ARG A N 1
ATOM 2207 C CA . ARG A 1 275 ? -59.056 9.845 95.761 1.00 67.31 275 ARG A CA 1
ATOM 2208 C C . ARG A 1 275 ? -59.527 11.119 96.460 1.00 67.31 275 ARG A C 1
ATOM 2210 O O . ARG A 1 275 ? -59.806 11.071 97.653 1.00 67.31 275 ARG A O 1
ATOM 2217 N N . ASN A 1 276 ? -59.652 12.231 95.737 1.00 75.88 276 ASN A N 1
ATOM 2218 C CA . ASN A 1 276 ? -60.115 13.507 96.293 1.00 75.88 276 ASN A CA 1
ATOM 2219 C C . ASN A 1 276 ? -61.528 13.446 96.919 1.00 75.88 276 ASN A C 1
ATOM 2221 O O . ASN A 1 276 ? -61.651 13.759 98.101 1.00 75.88 276 ASN A O 1
ATOM 2225 N N . PRO A 1 277 ? -62.596 13.022 96.216 1.00 77.94 277 PRO A N 1
ATOM 2226 C CA . PRO A 1 277 ? -63.927 12.900 96.795 1.00 77.94 277 PRO A CA 1
ATOM 2227 C C . PRO A 1 277 ? -63.998 11.788 97.842 1.00 77.94 277 PRO A C 1
ATOM 2229 O O . PRO A 1 277 ? -64.709 11.954 98.825 1.00 77.94 277 PRO A O 1
ATOM 2232 N N . LEU A 1 278 ? -63.241 10.693 97.699 1.00 71.88 278 LEU A N 1
ATOM 2233 C CA . LEU A 1 278 ? -63.167 9.656 98.737 1.00 71.88 278 LEU A CA 1
ATOM 2234 C C . LEU A 1 278 ? -62.577 10.192 100.044 1.00 71.88 278 LEU A C 1
ATOM 2236 O O . LEU A 1 278 ? -63.140 9.935 101.102 1.00 71.88 278 LEU A O 1
ATOM 2240 N N . ALA A 1 279 ? -61.502 10.979 99.976 1.00 75.44 279 ALA A N 1
ATOM 2241 C CA . ALA A 1 279 ? -60.934 11.639 101.147 1.00 75.44 279 ALA A CA 1
ATOM 2242 C C . ALA A 1 279 ? -61.926 12.630 101.778 1.00 75.44 279 ALA A C 1
ATOM 2244 O O . ALA A 1 279 ? -62.021 12.699 102.999 1.00 75.44 279 ALA A O 1
ATOM 2245 N N . VAL A 1 280 ? -62.715 13.347 100.967 1.00 75.25 280 VAL A N 1
ATOM 2246 C CA . VAL A 1 280 ? -63.787 14.231 101.460 1.00 75.25 280 VAL A CA 1
ATOM 2247 C C . VAL A 1 280 ? -64.908 13.437 102.141 1.00 75.25 280 VAL A C 1
ATOM 2249 O O . VAL A 1 280 ? -65.347 13.823 103.219 1.00 75.25 280 VAL A O 1
ATOM 2252 N N . ILE A 1 281 ? -65.355 12.319 101.559 1.00 75.62 281 ILE A N 1
ATOM 2253 C CA . ILE A 1 281 ? -66.376 11.438 102.154 1.00 75.62 281 ILE A CA 1
ATOM 2254 C C . ILE A 1 281 ? -65.866 10.839 103.469 1.00 75.62 281 ILE A C 1
ATOM 2256 O O . ILE A 1 281 ? -66.599 10.788 104.453 1.00 75.62 281 ILE A O 1
ATOM 2260 N N . GLN A 1 282 ? -64.606 10.411 103.499 1.00 72.56 282 GLN A N 1
ATOM 2261 C CA . GLN A 1 282 ? -63.988 9.830 104.684 1.00 72.56 282 GLN A CA 1
ATOM 2262 C C . GLN A 1 282 ? -63.821 10.871 105.800 1.00 72.56 282 GLN A C 1
ATOM 2264 O O . GLN A 1 282 ? -64.192 10.597 106.936 1.00 72.56 282 GLN A O 1
ATOM 2269 N N . ALA A 1 283 ? -63.390 12.092 105.471 1.00 71.62 283 ALA A N 1
ATOM 2270 C CA . ALA A 1 283 ? -63.332 13.202 106.422 1.00 71.62 283 ALA A CA 1
ATOM 2271 C C . ALA A 1 283 ? -64.724 13.631 106.924 1.00 71.62 283 ALA A C 1
ATOM 2273 O O . ALA A 1 283 ? -64.866 14.033 108.076 1.00 71.62 283 ALA A O 1
ATOM 2274 N N . ALA A 1 284 ? -65.762 13.540 106.084 1.00 69.88 284 ALA A N 1
ATOM 2275 C CA . ALA A 1 284 ? -67.141 13.792 106.502 1.00 69.88 284 ALA A CA 1
ATOM 2276 C C . ALA A 1 284 ? -67.655 12.722 107.480 1.00 69.88 284 ALA A C 1
ATOM 2278 O O . ALA A 1 284 ? -68.397 13.053 108.398 1.00 69.88 284 ALA A O 1
ATOM 2279 N N . LEU A 1 285 ? -67.236 11.464 107.311 1.00 69.94 285 LEU A N 1
ATOM 2280 C CA . LEU A 1 285 ? -67.561 10.359 108.218 1.00 69.94 285 LEU A CA 1
ATOM 2281 C C . LEU A 1 285 ? -66.772 10.404 109.536 1.00 69.94 285 LEU A C 1
ATOM 2283 O O . LEU A 1 285 ? -67.301 9.977 110.553 1.00 69.94 285 LEU A O 1
ATOM 2287 N N . GLU A 1 286 ? -65.542 10.925 109.544 1.00 70.94 286 GLU A N 1
ATOM 2288 C CA . GLU A 1 286 ? -64.743 11.106 110.771 1.00 70.94 286 GLU A CA 1
ATOM 2289 C C . GLU A 1 286 ? -65.221 12.273 111.656 1.00 70.94 286 GLU A C 1
ATOM 2291 O O . GLU A 1 286 ? -64.846 12.343 112.824 1.00 70.94 286 GLU A O 1
ATOM 2296 N N . ASN A 1 287 ? -66.045 13.182 111.122 1.00 58.09 287 ASN A N 1
ATOM 2297 C CA . ASN A 1 287 ? -66.591 14.346 111.836 1.00 58.09 287 ASN A CA 1
ATOM 2298 C C . ASN A 1 287 ? -68.037 14.146 112.346 1.00 58.09 287 ASN A C 1
ATOM 2300 O O . ASN A 1 287 ? -68.685 15.121 112.737 1.00 58.09 287 ASN A O 1
ATOM 2304 N N . MET A 1 288 ? -68.548 12.909 112.322 1.00 49.47 288 MET A N 1
ATOM 2305 C CA . MET A 1 288 ? -69.840 12.499 112.900 1.00 49.47 288 MET A CA 1
ATOM 2306 C C . MET A 1 288 ? -69.631 11.691 114.179 1.00 49.47 288 MET A C 1
ATOM 2308 O O . MET A 1 288 ? -70.440 11.884 115.114 1.00 49.47 288 MET A O 1
#

Secondary structure (DSSP, 8-state):
-TTTTTHHHHHHHHHHHHHHHHHHHHHHHHHHHHHHHHHHHHHHHHHHHHHHHHHHHHHHHHHHHHHTTT-TTTHHHHHHHHHHHHHHHHHHS-GGG-SS---HHHHHHHHHHHHTT-HHHHHHHHHHHHHHHHHHHHHHHHHHHHHHHHHHHHHHHHHHHHHHHHHHHHHHHIIIIIHHHHHHHHHHHHHHTT------PPPSSHHHHHHHHHHHHHHHHHHHHHHHHHHHHHHHHHHHHHHHHHHHHHHHHHHHHHHHHHHHHHHHHHHHHHHHHHHHHHHHHHT-

Radius of gyration: 60.74 Å; chains: 1; bounding box: 116×36×191 Å